Protein AF-0000000083795559 (afdb_homodimer)

pLDDT: mean 95.92, std 5.25, range [60.17, 98.86]

Radius of gyration: 18.08 Å; Cα contacts (8 Å, |Δi|>4): 555; chains: 2; bounding box: 53×46×39 Å

Nearest PDB structures (foldseek):
  5ump-assembly1_B  TM=8.726E-01  e=2.037E-11  Streptomyces sp. CB03234
  3itw-assembly1_A-2  TM=7.853E-01  e=3.581E-07  Micromonospora sp. ML1
  2rk0-assembly1_B  TM=7.133E-01  e=9.525E-08  Parafrankia sp. EAN1pec
  2rk0-assembly1_A  TM=7.286E-01  e=2.162E-07  Parafrankia sp. EAN1pec
  2qqz-assembly1_B  TM=7.138E-01  e=2.964E-07  Bacillus anthracis str. Ames

Structure (mmCIF, N/CA/C/O backbone):
data_AF-0000000083795559-model_v1
#
loop_
_entity.id
_entity.type
_entity.pdbx_description
1 polymer Glyoxalase
#
loop_
_atom_site.group_PDB
_atom_site.id
_atom_site.type_symbol
_atom_site.label_atom_id
_atom_site.label_alt_id
_atom_site.label_comp_id
_atom_site.label_asym_id
_atom_site.label_entity_id
_atom_site.label_seq_id
_atom_site.pdbx_PDB_ins_code
_atom_site.Cartn_x
_atom_site.Cartn_y
_atom_site.Cartn_z
_atom_site.occupancy
_atom_site.B_iso_or_equiv
_atom_site.auth_seq_id
_atom_site.auth_comp_id
_atom_site.auth_asym_id
_atom_site.auth_atom_id
_atom_site.pdbx_PDB_model_num
ATOM 1 N N . MET A 1 1 ? -3.849 -18.719 2.761 1 88.6 1 MET A N 1
ATOM 2 C CA . MET A 1 1 ? -3.23 -18.439 1.468 1 88.6 1 MET A CA 1
ATOM 3 C C . MET A 1 1 ? -2.398 -17.162 1.529 1 88.6 1 MET A C 1
ATOM 5 O O . MET A 1 1 ? -1.306 -17.155 2.1 1 88.6 1 MET A O 1
ATOM 9 N N . ILE A 1 2 ? -2.655 -16.043 1.074 1 95.47 2 ILE A N 1
ATOM 10 C CA . ILE A 1 2 ? -1.991 -14.754 1.233 1 95.47 2 ILE A CA 1
ATOM 11 C C . ILE A 1 2 ? -2.262 -14.202 2.631 1 95.47 2 ILE A C 1
ATOM 13 O O . ILE A 1 2 ? -3.413 -14.146 3.07 1 95.47 2 ILE A O 1
ATOM 17 N N . ASN A 1 3 ? -1.197 -13.857 3.351 1 95.17 3 ASN A N 1
ATOM 18 C CA . ASN A 1 3 ? -1.428 -13.576 4.764 1 95.17 3 ASN A CA 1
ATOM 19 C C . ASN A 1 3 ? -1.111 -12.123 5.105 1 95.17 3 ASN A C 1
ATOM 21 O O . ASN A 1 3 ? -1.491 -11.634 6.171 1 95.17 3 ASN A O 1
ATOM 25 N N . LYS A 1 4 ? -0.334 -11.413 4.206 1 97.03 4 LYS A N 1
ATOM 26 C CA . LYS A 1 4 ? -0.008 -10.018 4.486 1 97.03 4 LYS A CA 1
ATOM 27 C C . LYS A 1 4 ? 0.104 -9.209 3.197 1 97.03 4 LYS A C 1
ATOM 29 O O . LYS A 1 4 ? 0.475 -9.747 2.151 1 97.03 4 LYS A O 1
ATOM 34 N N . ILE A 1 5 ? -0.209 -7.97 3.279 1 98.24 5 ILE A N 1
ATOM 35 C CA . ILE A 1 5 ? 0.226 -6.989 2.292 1 98.24 5 ILE A CA 1
ATOM 36 C C . ILE A 1 5 ? 1.618 -6.476 2.653 1 98.24 5 ILE A C 1
ATOM 38 O O . ILE A 1 5 ? 1.79 -5.781 3.657 1 98.24 5 ILE A O 1
ATOM 42 N N . GLY A 1 6 ? 2.523 -6.792 1.877 1 97.78 6 GLY A N 1
ATOM 43 C CA . GLY A 1 6 ? 3.91 -6.662 2.296 1 97.78 6 GLY A CA 1
ATOM 44 C C . GLY A 1 6 ? 4.518 -5.319 1.939 1 97.78 6 GLY A C 1
ATOM 45 O O . GLY A 1 6 ? 4.979 -4.587 2.817 1 97.78 6 GLY A O 1
ATOM 46 N N . LYS A 1 7 ? 4.495 -5.05 0.664 1 98.44 7 LYS A N 1
ATOM 47 C CA . LYS A 1 7 ? 5.232 -3.872 0.216 1 98.44 7 LYS A CA 1
ATOM 48 C C . LYS A 1 7 ? 4.44 -3.093 -0.83 1 98.44 7 LYS A C 1
ATOM 50 O O . LYS A 1 7 ? 3.749 -3.686 -1.661 1 98.44 7 LYS A O 1
ATOM 55 N N . ILE A 1 8 ? 4.614 -1.819 -0.808 1 98.78 8 ILE A N 1
ATOM 56 C CA . ILE A 1 8 ? 4.147 -0.898 -1.838 1 98.78 8 ILE A CA 1
ATOM 57 C C . ILE A 1 8 ? 5.334 -0.141 -2.429 1 98.78 8 ILE A C 1
ATOM 59 O O . ILE A 1 8 ? 6.155 0.411 -1.693 1 98.78 8 ILE A O 1
ATOM 63 N N . THR A 1 9 ? 5.404 -0.125 -3.695 1 98.53 9 THR A N 1
ATOM 64 C CA . THR A 1 9 ? 6.493 0.629 -4.304 1 98.53 9 THR A CA 1
ATOM 65 C C . THR A 1 9 ? 6.1 2.092 -4.491 1 98.53 9 THR A C 1
ATOM 67 O O . THR A 1 9 ? 5.042 2.389 -5.05 1 98.53 9 THR A O 1
ATOM 70 N N . ILE A 1 10 ? 6.914 2.946 -4.016 1 98.76 10 ILE A N 1
ATOM 71 C CA . ILE A 1 10 ? 6.817 4.385 -4.236 1 98.76 10 ILE A CA 1
ATOM 72 C C . ILE A 1 10 ? 7.899 4.831 -5.216 1 98.76 10 ILE A C 1
ATOM 74 O O . ILE A 1 10 ? 9.093 4.724 -4.923 1 98.76 10 ILE A O 1
ATOM 78 N N . TYR A 1 11 ? 7.436 5.285 -6.332 1 98.27 11 TYR A N 1
ATOM 79 C CA . TYR A 1 11 ? 8.406 5.751 -7.317 1 98.27 11 TYR A CA 1
ATOM 80 C C . TYR A 1 11 ? 8.808 7.196 -7.045 1 98.27 11 TYR A C 1
ATOM 82 O O . TYR A 1 11 ? 7.949 8.072 -6.914 1 98.27 11 TYR A O 1
ATOM 90 N N . VAL A 1 12 ? 10.092 7.432 -7.008 1 98.54 12 VAL A N 1
ATOM 91 C CA . VAL A 1 12 ? 10.604 8.726 -6.57 1 98.54 12 VAL A CA 1
ATOM 92 C C . VAL A 1 12 ? 11.578 9.276 -7.61 1 98.54 12 VAL A C 1
ATOM 94 O O . VAL A 1 12 ? 12.081 8.53 -8.454 1 98.54 12 VAL A O 1
ATOM 97 N N . GLU A 1 13 ? 11.894 10.596 -7.546 1 98.26 13 GLU A N 1
ATOM 98 C CA . GLU A 1 13 ? 12.827 11.226 -8.476 1 98.26 13 GLU A CA 1
ATOM 99 C C . GLU A 1 13 ? 14.274 10.934 -8.088 1 98.26 13 GLU A C 1
ATOM 101 O O . GLU A 1 13 ? 15.136 10.783 -8.956 1 98.26 13 GLU A O 1
ATOM 106 N N . ASN A 1 14 ? 14.57 10.966 -6.826 1 97.99 14 ASN A N 1
ATOM 107 C CA . ASN A 1 14 ? 15.885 10.724 -6.242 1 97.99 14 ASN A CA 1
ATOM 108 C C . ASN A 1 14 ? 15.789 9.872 -4.979 1 97.99 14 ASN A C 1
ATOM 110 O O . ASN A 1 14 ? 15.169 10.28 -3.995 1 97.99 14 ASN A O 1
ATOM 114 N N . GLN A 1 15 ? 16.4 8.732 -5.012 1 97.71 15 GLN A N 1
ATOM 115 C CA . GLN A 1 15 ? 16.236 7.747 -3.949 1 97.71 15 GLN A CA 1
ATOM 116 C C . GLN A 1 15 ? 16.844 8.242 -2.641 1 97.71 15 GLN A C 1
ATOM 118 O O . GLN A 1 15 ? 16.26 8.061 -1.57 1 97.71 15 GLN A O 1
ATOM 123 N N . GLU A 1 16 ? 17.98 8.894 -2.703 1 97.22 16 GLU A N 1
ATOM 124 C CA . GLU A 1 16 ? 18.652 9.396 -1.508 1 97.22 16 GLU A CA 1
ATOM 125 C C . GLU A 1 16 ? 17.831 10.49 -0.832 1 97.22 16 GLU A C 1
ATOM 127 O O . GLU A 1 16 ? 17.698 10.505 0.394 1 97.22 16 GLU A O 1
ATOM 132 N N . LYS A 1 17 ? 17.354 11.396 -1.612 1 98.52 17 LYS A N 1
ATOM 133 C CA . LYS A 1 17 ? 16.494 12.444 -1.069 1 98.52 17 LYS A CA 1
ATOM 134 C C . LYS A 1 17 ? 15.247 11.851 -0.421 1 98.52 17 LYS A C 1
ATOM 136 O O . LYS A 1 17 ? 14.803 12.322 0.628 1 98.52 17 LYS A O 1
ATOM 141 N N . ALA A 1 18 ? 14.705 10.841 -1.068 1 98.76 18 ALA A N 1
ATOM 142 C CA . ALA A 1 18 ? 13.534 10.172 -0.508 1 98.76 18 ALA A CA 1
ATOM 143 C C . ALA A 1 18 ? 13.873 9.486 0.812 1 98.76 18 ALA A C 1
ATOM 145 O O . ALA A 1 18 ? 13.108 9.567 1.776 1 98.76 18 ALA A O 1
ATOM 146 N N . LYS A 1 19 ? 14.976 8.82 0.848 1 98.58 19 LYS A N 1
ATOM 147 C CA . LYS A 1 19 ? 15.43 8.186 2.082 1 98.58 19 LYS A CA 1
ATOM 148 C C . LYS A 1 19 ? 15.515 9.198 3.222 1 98.58 19 LYS A C 1
ATOM 150 O O . LYS A 1 19 ? 15.024 8.943 4.323 1 98.58 19 LYS A O 1
ATOM 155 N N . GLU A 1 20 ? 16.096 10.282 2.941 1 98.68 20 GLU A N 1
ATOM 156 C CA . GLU A 1 20 ? 16.236 11.336 3.941 1 98.68 20 GLU A CA 1
ATOM 157 C C . GLU A 1 20 ? 14.873 11.831 4.415 1 98.68 20 GLU A C 1
ATOM 159 O O . GLU A 1 20 ? 14.65 11.995 5.617 1 98.68 20 GLU A O 1
ATOM 164 N N . PHE A 1 21 ? 14.019 12.056 3.483 1 98.86 21 PHE A N 1
ATOM 165 C CA . PHE A 1 21 ? 12.685 12.534 3.827 1 98.86 21 PHE A CA 1
ATOM 166 C C . PHE A 1 21 ? 11.981 11.551 4.755 1 98.86 21 PHE A C 1
ATOM 168 O O . PHE A 1 21 ? 11.511 11.931 5.83 1 98.86 21 PHE A O 1
ATOM 175 N N . TRP A 1 22 ? 11.943 10.328 4.431 1 98.79 22 TRP A N 1
ATOM 176 C CA . TRP A 1 22 ? 11.14 9.337 5.14 1 98.79 22 TRP A CA 1
ATOM 177 C C . TRP A 1 22 ? 11.763 8.997 6.49 1 98.79 22 TRP A C 1
ATOM 179 O O . TRP A 1 22 ? 11.051 8.71 7.455 1 98.79 22 TRP A O 1
ATOM 189 N N . THR A 1 23 ? 13.057 9.036 6.579 1 98.5 23 THR A N 1
ATOM 190 C CA . THR A 1 23 ? 13.699 8.657 7.833 1 98.5 23 THR A CA 1
ATOM 191 C C . THR A 1 23 ? 13.806 9.856 8.771 1 98.5 23 THR A C 1
ATOM 193 O O . THR A 1 23 ? 13.46 9.761 9.95 1 98.5 23 THR A O 1
ATOM 196 N N . GLU A 1 24 ? 14.107 11.021 8.226 1 98.25 24 GLU A N 1
ATOM 197 C CA . GLU A 1 24 ? 14.407 12.166 9.081 1 98.25 24 GLU A CA 1
ATOM 198 C C . GLU A 1 24 ? 13.159 13.008 9.333 1 98.25 24 GLU A C 1
ATOM 200 O O . GLU A 1 24 ? 13.008 13.596 10.406 1 98.25 24 GLU A O 1
ATOM 205 N N . LYS A 1 25 ? 12.33 13.112 8.374 1 98.11 25 LYS A N 1
ATOM 206 C CA . LYS A 1 25 ? 11.154 13.961 8.536 1 98.11 25 LYS A CA 1
ATOM 207 C C . LYS A 1 25 ? 9.96 13.157 9.044 1 98.11 25 LYS A C 1
ATOM 209 O O . LYS A 1 25 ? 9.27 13.58 9.973 1 98.11 25 LYS A O 1
ATOM 214 N N . VAL A 1 26 ? 9.784 11.983 8.516 1 98.17 26 VAL A N 1
ATOM 215 C CA . VAL A 1 26 ? 8.584 11.212 8.821 1 98.17 26 VAL A CA 1
ATOM 216 C C . VAL A 1 26 ? 8.859 10.269 9.991 1 98.17 26 VAL A C 1
ATOM 218 O O . VAL A 1 26 ? 7.948 9.93 10.75 1 98.17 26 VAL A O 1
ATOM 221 N N . GLY A 1 27 ? 10.122 9.82 10.088 1 97.69 27 GLY A N 1
ATOM 222 C CA . GLY A 1 27 ? 10.491 8.993 11.226 1 97.69 27 GLY A CA 1
ATOM 223 C C . GLY A 1 27 ? 10.442 7.507 10.925 1 97.69 27 GLY A C 1
ATOM 224 O O . GLY A 1 27 ? 10.477 6.682 11.84 1 97.69 27 GLY A O 1
ATOM 225 N N . PHE A 1 28 ? 10.279 7.093 9.722 1 98.66 28 PHE A N 1
ATOM 226 C CA . PHE A 1 28 ? 10.389 5.687 9.353 1 98.66 28 PHE A CA 1
ATOM 227 C C . PHE A 1 28 ? 11.816 5.187 9.543 1 98.66 28 PHE A C 1
ATOM 229 O O . PHE A 1 28 ? 12.746 5.985 9.68 1 98.66 28 PHE A O 1
ATOM 236 N N . VAL A 1 29 ? 11.96 3.842 9.579 1 98.66 29 VAL A N 1
ATOM 237 C CA . VAL A 1 29 ? 13.284 3.236 9.681 1 98.66 29 VAL A CA 1
ATOM 238 C C . VAL A 1 29 ? 13.625 2.518 8.378 1 98.66 29 VAL A C 1
ATOM 240 O O . VAL A 1 29 ? 12.731 2.114 7.631 1 98.66 29 VAL A O 1
ATOM 243 N N . VAL A 1 30 ? 14.949 2.356 8.101 1 98.64 30 VAL A N 1
ATOM 244 C CA . VAL A 1 30 ? 15.4 1.544 6.976 1 98.64 30 VAL A CA 1
ATOM 245 C C . VAL A 1 30 ? 15.273 0.063 7.324 1 98.64 30 VAL A C 1
ATOM 247 O O . VAL A 1 30 ? 15.861 -0.404 8.302 1 98.64 30 VAL A O 1
ATOM 250 N N . LYS A 1 31 ? 14.5 -0.627 6.531 1 98 31 LYS A N 1
ATOM 251 C CA . LYS A 1 31 ? 14.272 -2.054 6.737 1 98 31 LYS A CA 1
ATOM 252 C C . LYS A 1 31 ? 15.238 -2.891 5.904 1 98 31 LYS A C 1
ATOM 254 O O . LYS A 1 31 ? 15.562 -4.023 6.271 1 98 31 LYS A O 1
ATOM 259 N N . ALA A 1 32 ? 15.655 -2.409 4.74 1 96.81 32 ALA A N 1
ATOM 260 C CA . ALA A 1 32 ? 16.589 -3.054 3.821 1 96.81 32 ALA A CA 1
ATOM 261 C C . ALA A 1 32 ? 17.206 -2.038 2.864 1 96.81 32 ALA A C 1
ATOM 263 O O . ALA A 1 32 ? 16.518 -1.139 2.375 1 96.81 32 ALA A O 1
ATOM 264 N N . GLU A 1 33 ? 18.49 -2.174 2.637 1 96.54 33 GLU A N 1
ATOM 265 C CA . GLU A 1 33 ? 19.243 -1.372 1.677 1 96.54 33 GLU A CA 1
ATOM 266 C C . GLU A 1 33 ? 20.381 -2.177 1.058 1 96.54 33 GLU A C 1
ATOM 268 O O . GLU A 1 33 ? 21.466 -2.274 1.635 1 96.54 33 GLU A O 1
ATOM 273 N N . ASN A 1 34 ? 20.026 -2.7 -0.137 1 94.72 34 ASN A N 1
ATOM 274 C CA . ASN A 1 34 ? 20.971 -3.608 -0.778 1 94.72 34 ASN A CA 1
ATOM 275 C C . ASN A 1 34 ? 21.221 -3.222 -2.233 1 94.72 34 ASN A C 1
ATOM 277 O O . ASN A 1 34 ? 20.28 -2.927 -2.972 1 94.72 34 ASN A O 1
ATOM 281 N N . PRO A 1 35 ? 22.452 -3.353 -2.594 1 91.86 35 PRO A N 1
ATOM 282 C CA . PRO A 1 35 ? 22.742 -3.106 -4.008 1 91.86 35 PRO A CA 1
ATOM 283 C C . PRO A 1 35 ? 22.197 -4.2 -4.923 1 91.86 35 PRO A C 1
ATOM 285 O O . PRO A 1 35 ? 22.247 -5.383 -4.575 1 91.86 35 PRO A O 1
ATOM 288 N N . MET A 1 36 ? 21.591 -3.82 -6.016 1 87.93 36 MET A N 1
ATOM 289 C CA . MET A 1 36 ? 21.062 -4.759 -7.001 1 87.93 36 MET A CA 1
ATOM 290 C C . MET A 1 36 ? 21.88 -4.716 -8.287 1 87.93 36 MET A C 1
ATOM 292 O O . MET A 1 36 ? 21.602 -5.461 -9.229 1 87.93 36 MET A O 1
ATOM 296 N N . GLY A 1 37 ? 22.982 -3.841 -8.299 1 82.83 37 GLY A N 1
ATOM 297 C CA . GLY A 1 37 ? 23.857 -3.557 -9.425 1 82.83 37 GLY A CA 1
ATOM 298 C C . GLY A 1 37 ? 24.516 -2.193 -9.34 1 82.83 37 GLY A C 1
ATOM 299 O O . GLY A 1 37 ? 24.372 -1.49 -8.338 1 82.83 37 GLY A O 1
ATOM 300 N N . PRO A 1 38 ? 25.307 -1.846 -10.342 1 80.26 38 PRO A N 1
ATOM 301 C CA . PRO A 1 38 ? 26.144 -0.646 -10.274 1 80.26 38 PRO A CA 1
ATOM 302 C C . PRO A 1 38 ? 25.335 0.626 -10.036 1 80.26 38 PRO A C 1
ATOM 304 O O . PRO A 1 38 ? 25.804 1.543 -9.356 1 80.26 38 PRO A O 1
ATOM 307 N N . ASN A 1 39 ? 24.053 0.614 -10.42 1 82.01 39 ASN A N 1
ATOM 308 C CA . ASN A 1 39 ? 23.322 1.87 -10.292 1 82.01 39 ASN A CA 1
ATOM 309 C C . ASN A 1 39 ? 21.918 1.648 -9.738 1 82.01 39 ASN A C 1
ATOM 311 O O . ASN A 1 39 ? 20.998 2.409 -10.042 1 82.01 39 ASN A O 1
ATOM 315 N N . MET A 1 40 ? 21.828 0.601 -9.021 1 87.93 40 MET A N 1
ATOM 316 C CA . MET A 1 40 ? 20.495 0.321 -8.495 1 87.93 40 MET A CA 1
ATOM 317 C C . MET A 1 40 ? 20.572 -0.203 -7.065 1 87.93 40 MET A C 1
ATOM 319 O O . MET A 1 40 ? 21.457 -0.996 -6.737 1 87.93 40 MET A O 1
ATOM 323 N N . THR A 1 41 ? 19.732 0.368 -6.215 1 94.07 41 THR A N 1
ATOM 324 C CA . THR A 1 41 ? 19.672 -0.062 -4.823 1 94.07 41 THR A CA 1
ATOM 325 C C . THR A 1 41 ? 18.243 -0.425 -4.43 1 94.07 41 THR A C 1
ATOM 327 O O . THR A 1 41 ? 17.301 0.303 -4.751 1 94.07 41 THR A O 1
ATOM 330 N N . TRP A 1 42 ? 18.098 -1.545 -3.848 1 95.67 42 TRP A N 1
ATOM 331 C CA . TRP A 1 42 ? 16.846 -1.868 -3.172 1 95.67 42 TRP A CA 1
ATOM 332 C C . TRP A 1 42 ? 16.745 -1.14 -1.836 1 95.67 42 TRP A C 1
ATOM 334 O O . TRP A 1 42 ? 17.529 -1.401 -0.919 1 95.67 42 TRP A O 1
ATOM 344 N N . LEU A 1 43 ? 15.858 -0.26 -1.734 1 98.06 43 LEU A N 1
ATOM 345 C CA . LEU A 1 43 ? 15.687 0.537 -0.524 1 98.06 43 LEU A CA 1
ATOM 346 C C . LEU A 1 43 ? 14.27 0.397 0.022 1 98.06 43 LEU A C 1
ATOM 348 O O . LEU A 1 43 ? 13.302 0.752 -0.654 1 98.06 43 LEU A O 1
ATOM 352 N N . GLU A 1 44 ? 14.173 -0.109 1.264 1 98.39 44 GLU A N 1
ATOM 353 C CA . GLU A 1 44 ? 12.901 -0.321 1.949 1 98.39 44 GLU A CA 1
ATOM 354 C C . GLU A 1 44 ? 12.842 0.461 3.258 1 98.39 44 GLU A C 1
ATOM 356 O O . GLU A 1 44 ? 13.783 0.42 4.054 1 98.39 44 GLU A O 1
ATOM 361 N N . VAL A 1 45 ? 11.71 1.172 3.433 1 98.78 45 VAL A N 1
ATOM 362 C CA . VAL A 1 45 ? 11.511 1.881 4.693 1 98.78 45 VAL A CA 1
ATOM 363 C C . VAL A 1 45 ? 10.164 1.492 5.298 1 98.78 45 VAL A C 1
ATOM 365 O O . VAL A 1 45 ? 9.244 1.097 4.578 1 98.78 45 VAL A O 1
ATOM 368 N N . GLY A 1 46 ? 10.036 1.531 6.577 1 98.62 46 GLY A N 1
ATOM 369 C CA . GLY A 1 46 ? 8.796 1.24 7.279 1 98.62 46 GLY A CA 1
ATOM 370 C C . GLY A 1 46 ? 8.639 2.03 8.565 1 98.62 46 GLY A C 1
ATOM 371 O O . GLY A 1 46 ? 9.58 2.689 9.014 1 98.62 46 GLY A O 1
ATOM 372 N N . PRO A 1 47 ? 7.441 1.965 9.089 1 98.26 47 PRO A N 1
ATOM 373 C CA . PRO A 1 47 ? 7.136 2.776 10.27 1 98.26 47 PRO A CA 1
ATOM 374 C C . PRO A 1 47 ? 7.996 2.408 11.477 1 98.26 47 PRO A C 1
ATOM 376 O O . PRO A 1 47 ? 8.234 3.247 12.349 1 98.26 47 PRO A O 1
ATOM 379 N N . SER A 1 48 ? 8.335 1.141 11.598 1 97.63 48 SER A N 1
ATOM 380 C CA . SER A 1 48 ? 9.188 0.628 12.666 1 97.63 48 SER A CA 1
ATOM 381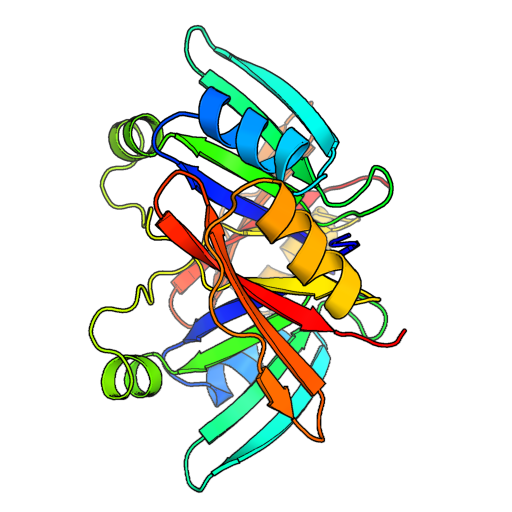 C C . SER A 1 48 ? 9.849 -0.685 12.263 1 97.63 48 SER A C 1
ATOM 383 O O . SER A 1 48 ? 9.53 -1.252 11.215 1 97.63 48 SER A O 1
ATOM 385 N N . GLU A 1 49 ? 10.74 -1.155 13.14 1 96.38 49 GLU A N 1
ATOM 386 C CA . GLU A 1 49 ? 11.422 -2.418 12.876 1 96.38 49 GLU A CA 1
ATOM 387 C C . GLU A 1 49 ? 10.442 -3.588 12.886 1 96.38 49 GLU A C 1
ATOM 389 O O . GLU A 1 49 ? 10.638 -4.575 12.173 1 96.38 49 GLU A O 1
ATOM 394 N N . ASP A 1 50 ? 9.337 -3.433 13.576 1 95.49 50 ASP A N 1
ATOM 395 C CA . ASP A 1 50 ? 8.447 -4.561 13.835 1 95.49 50 ASP A CA 1
ATOM 396 C C . ASP A 1 50 ? 7.299 -4.598 12.828 1 95.49 50 ASP A C 1
ATOM 398 O O . ASP A 1 50 ? 6.607 -5.61 12.705 1 95.49 50 ASP A O 1
ATOM 402 N N . GLU A 1 51 ? 7.117 -3.521 12.169 1 95.89 51 GLU A N 1
ATOM 403 C CA . GLU A 1 51 ? 6.006 -3.482 11.222 1 95.89 51 GLU A CA 1
ATOM 404 C C . GLU A 1 51 ? 6.337 -4.258 9.951 1 95.89 51 GLU A C 1
ATOM 406 O O . GLU A 1 51 ? 7.454 -4.17 9.436 1 95.89 51 GLU A O 1
ATOM 411 N N . PHE A 1 52 ? 5.401 -4.934 9.446 1 96.1 52 PHE A N 1
ATOM 412 C CA . PHE A 1 52 ? 5.641 -5.826 8.318 1 96.1 52 PHE A CA 1
ATOM 413 C C . PHE A 1 52 ? 5.523 -5.074 6.998 1 96.1 52 PHE A C 1
ATOM 415 O O . PHE A 1 52 ? 6.381 -5.207 6.123 1 96.1 52 PHE A O 1
ATOM 422 N N . THR A 1 53 ? 4.448 -4.303 6.79 1 97.97 53 THR A N 1
ATOM 423 C CA . THR A 1 53 ? 4.231 -3.584 5.539 1 97.97 53 THR A CA 1
ATOM 424 C C . THR A 1 53 ? 5.211 -2.422 5.406 1 97.97 53 THR A C 1
ATOM 426 O O . THR A 1 53 ? 5.388 -1.642 6.344 1 97.97 53 THR A O 1
ATOM 429 N N . THR A 1 54 ? 5.837 -2.325 4.201 1 98.46 54 THR A N 1
ATOM 430 C CA . THR A 1 54 ? 6.881 -1.329 3.99 1 98.46 54 THR A CA 1
ATOM 431 C C . THR A 1 54 ? 6.7 -0.632 2.645 1 98.46 54 THR A C 1
ATOM 433 O O . THR A 1 54 ? 5.883 -1.056 1.825 1 98.46 54 THR A O 1
ATOM 436 N N . PHE A 1 55 ? 7.386 0.445 2.487 1 98.82 55 PHE A N 1
ATOM 437 C CA . PHE A 1 55 ? 7.546 1.097 1.193 1 98.82 55 PHE A CA 1
ATOM 438 C C . PHE A 1 55 ? 8.869 0.701 0.548 1 98.82 55 PHE A C 1
ATOM 440 O O . PHE A 1 55 ? 9.915 0.726 1.199 1 98.82 55 PHE A O 1
ATOM 447 N N . VAL A 1 56 ? 8.819 0.313 -0.634 1 98.59 56 VAL A N 1
ATOM 448 C CA . VAL A 1 56 ? 10.017 0.251 -1.465 1 98.59 56 VAL A CA 1
ATOM 449 C C . VAL A 1 56 ? 10.184 1.564 -2.228 1 98.59 56 VAL A C 1
ATOM 451 O O . VAL A 1 56 ? 9.296 1.969 -2.982 1 98.59 56 VAL A O 1
ATOM 454 N N . LEU A 1 57 ? 11.27 2.245 -2.007 1 98.66 57 LEU A N 1
ATOM 455 C CA . LEU A 1 57 ? 11.569 3.486 -2.712 1 98.66 57 LEU A CA 1
ATOM 456 C C . LEU A 1 57 ? 12.394 3.214 -3.966 1 98.66 57 LEU A C 1
ATOM 458 O O . LEU A 1 57 ? 13.531 2.745 -3.876 1 98.66 57 LEU A O 1
ATOM 462 N N . TYR A 1 58 ? 11.777 3.54 -5.098 1 97.59 58 TYR A N 1
ATOM 463 C CA . TYR A 1 58 ? 12.399 3.198 -6.372 1 97.59 58 TYR A CA 1
ATOM 464 C C . TYR A 1 58 ? 12.394 4.393 -7.319 1 97.59 58 TYR A C 1
ATOM 466 O O . TYR A 1 58 ? 11.385 5.09 -7.444 1 97.59 58 TYR A O 1
ATOM 474 N N . GLU A 1 59 ? 13.473 4.582 -8.034 1 96.65 59 GLU A N 1
ATOM 475 C CA . GLU A 1 59 ? 13.571 5.753 -8.9 1 96.65 59 GLU A CA 1
ATOM 476 C C . GLU A 1 59 ? 12.722 5.583 -10.156 1 96.65 59 GLU A C 1
ATOM 478 O O . GLU A 1 59 ? 12.826 4.57 -10.851 1 96.65 59 GLU A O 1
ATOM 483 N N . LYS A 1 60 ? 12.04 6.649 -10.471 1 96.4 60 LYS A N 1
ATOM 484 C CA . LYS A 1 60 ? 11.114 6.643 -11.599 1 96.4 60 LYS A CA 1
ATOM 485 C C . LYS A 1 60 ? 11.854 6.426 -12.916 1 96.4 60 LYS A C 1
ATOM 487 O O . LYS A 1 60 ? 11.444 5.602 -13.736 1 96.4 60 LYS A O 1
ATOM 492 N N . LYS A 1 61 ? 12.89 7.16 -13.127 1 94.76 61 LYS A N 1
ATOM 493 C CA . LYS A 1 61 ? 13.64 7.113 -14.379 1 94.76 61 LYS A CA 1
ATOM 494 C C . LYS A 1 61 ? 14.184 5.712 -14.642 1 94.76 61 LYS A C 1
ATOM 496 O O . LYS A 1 61 ? 14.156 5.232 -15.777 1 94.76 61 LYS A O 1
ATOM 501 N N . LEU A 1 62 ? 14.671 5.095 -13.601 1 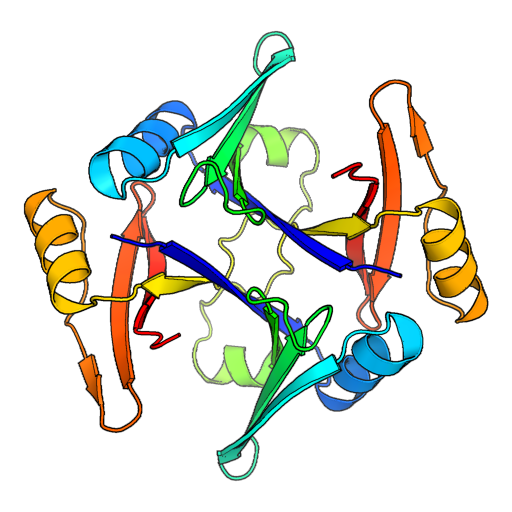93.72 62 LEU A N 1
ATOM 502 C CA . LEU A 1 62 ? 15.219 3.75 -13.734 1 93.72 62 LEU A CA 1
ATOM 503 C C . LEU A 1 62 ? 14.127 2.753 -14.108 1 93.72 62 LEU A C 1
ATOM 505 O O . LEU A 1 62 ? 14.331 1.897 -14.972 1 93.72 62 LEU A O 1
ATOM 509 N N . MET A 1 63 ? 12.979 2.848 -13.47 1 94.04 63 MET A N 1
ATOM 510 C CA . MET A 1 63 ? 11.871 1.943 -13.767 1 94.04 63 MET A CA 1
ATOM 511 C C . MET A 1 63 ? 11.388 2.127 -15.201 1 94.04 63 MET A C 1
ATOM 513 O O . MET A 1 63 ? 11.172 1.148 -15.918 1 94.04 63 MET A O 1
ATOM 517 N N . LYS A 1 64 ? 11.211 3.356 -15.623 1 94.74 64 LYS A N 1
ATOM 518 C CA . LYS A 1 64 ? 10.73 3.649 -16.969 1 94.74 64 LYS A CA 1
ATOM 519 C C . LYS A 1 64 ? 11.702 3.132 -18.026 1 94.74 64 LYS A C 1
ATOM 521 O O . LYS A 1 64 ? 11.288 2.743 -19.12 1 94.74 64 LYS A O 1
ATOM 526 N N . ALA A 1 65 ? 12.988 3.132 -17.73 1 93.08 65 ALA A N 1
ATOM 527 C CA . ALA A 1 65 ? 13.992 2.581 -18.637 1 93.08 65 ALA A CA 1
ATOM 528 C C . ALA A 1 65 ? 13.833 1.07 -18.779 1 93.08 65 ALA A C 1
ATOM 530 O O . ALA A 1 65 ? 14.075 0.513 -19.852 1 93.08 65 ALA A O 1
ATOM 531 N N . GLN A 1 66 ? 13.392 0.399 -17.714 1 91.48 66 GLN A N 1
ATOM 532 C CA . GLN A 1 66 ? 13.242 -1.052 -17.693 1 91.48 66 GLN A CA 1
ATOM 533 C C . GLN A 1 66 ? 11.9 -1.475 -18.282 1 91.48 66 GLN A C 1
ATOM 535 O O . GLN A 1 66 ? 11.816 -2.479 -18.993 1 91.48 66 GLN A O 1
ATOM 540 N N . ASN A 1 67 ? 10.873 -0.76 -17.95 1 93.59 67 ASN A N 1
ATOM 541 C CA . ASN A 1 67 ? 9.501 -1.021 -18.37 1 93.59 67 ASN A CA 1
ATOM 542 C C . ASN A 1 67 ? 8.751 0.274 -18.67 1 93.59 67 ASN A C 1
ATOM 544 O O . ASN A 1 67 ? 8.044 0.801 -17.809 1 93.59 67 ASN A O 1
ATOM 548 N N . PRO A 1 68 ? 8.738 0.693 -19.916 1 92.57 68 PRO A N 1
ATOM 549 C CA . PRO A 1 68 ? 8.189 2.001 -20.281 1 92.57 68 PRO A CA 1
ATOM 550 C C . PRO A 1 68 ? 6.678 2.083 -20.082 1 92.57 68 PRO A C 1
ATOM 552 O O . PRO A 1 68 ? 6.133 3.175 -19.902 1 92.57 68 PRO A O 1
ATOM 555 N N . ASP A 1 69 ? 5.999 1.019 -20.038 1 92.33 69 ASP A N 1
ATOM 556 C CA . ASP A 1 69 ? 4.54 1.013 -19.997 1 92.33 69 ASP A CA 1
ATOM 557 C C . ASP A 1 69 ? 4.031 0.9 -18.561 1 92.33 69 ASP A C 1
ATOM 559 O O . ASP A 1 69 ? 2.826 0.975 -18.317 1 92.33 69 ASP A O 1
ATOM 563 N N . ILE A 1 70 ? 4.898 0.836 -17.654 1 91.38 70 ILE A N 1
ATOM 564 C CA . ILE A 1 70 ? 4.517 0.615 -16.263 1 91.38 70 ILE A CA 1
ATOM 565 C C . ILE A 1 70 ? 3.932 1.899 -15.678 1 91.38 70 ILE A C 1
ATOM 567 O O . ILE A 1 70 ? 4.339 3.001 -16.053 1 91.38 70 ILE A O 1
ATOM 571 N N . ASN A 1 71 ? 2.963 1.729 -14.781 1 95.59 71 ASN A N 1
ATOM 572 C CA . ASN A 1 71 ? 2.435 2.865 -14.034 1 95.59 71 ASN A CA 1
ATOM 573 C C . ASN A 1 71 ? 3.397 3.31 -12.936 1 95.59 71 ASN A C 1
ATOM 575 O O . ASN A 1 71 ? 3.626 2.579 -11.971 1 95.59 71 ASN A O 1
ATOM 579 N N . THR A 1 72 ? 3.939 4.484 -13.039 1 96.54 72 THR A N 1
ATOM 580 C CA . THR A 1 72 ? 4.833 5.007 -12.012 1 96.54 72 THR A CA 1
ATOM 581 C C . THR A 1 72 ? 4.158 6.128 -11.227 1 96.54 72 THR A C 1
ATOM 583 O O . THR A 1 72 ? 4.821 6.87 -10.499 1 96.54 72 THR A O 1
ATOM 586 N N . GLY A 1 73 ? 2.823 6.282 -11.458 1 96.87 73 GLY A N 1
ATOM 587 C CA . GLY A 1 73 ? 2.079 7.262 -10.682 1 96.87 73 GLY A CA 1
ATOM 588 C C . GLY A 1 73 ? 2.007 6.924 -9.205 1 96.87 73 GLY A C 1
ATOM 589 O O . GLY A 1 73 ? 2.102 5.755 -8.826 1 96.87 73 GLY A O 1
ATOM 590 N N . HIS A 1 74 ? 1.841 7.964 -8.426 1 97.77 74 HIS A N 1
ATOM 591 C CA . HIS A 1 74 ? 1.791 7.795 -6.978 1 97.77 74 HIS A CA 1
ATOM 592 C C . HIS A 1 74 ? 0.496 7.114 -6.548 1 97.77 74 HIS A C 1
ATOM 594 O O . HIS A 1 74 ? -0.592 7.523 -6.96 1 97.77 74 HIS A O 1
ATOM 600 N N . PRO A 1 75 ? 0.628 6.087 -5.708 1 97.82 75 PRO A N 1
ATOM 601 C CA . PRO A 1 75 ? -0.578 5.407 -5.231 1 97.82 75 PRO A CA 1
ATOM 602 C C . PRO A 1 75 ? -1.302 6.188 -4.136 1 97.82 75 PRO A C 1
ATOM 604 O O . PRO A 1 75 ? -0.692 7.022 -3.462 1 97.82 75 PRO A O 1
ATOM 607 N N . SER A 1 76 ? -2.603 5.871 -4.001 1 97.85 76 SER A N 1
ATOM 608 C CA . SER A 1 76 ? -3.39 6.393 -2.889 1 97.85 76 SER A CA 1
ATOM 609 C C . SER A 1 76 ? -3.176 5.568 -1.624 1 97.85 76 SER A C 1
ATOM 611 O O . SER A 1 76 ? -3.622 4.422 -1.542 1 97.85 76 SER A O 1
ATOM 613 N N . VAL A 1 77 ? -2.498 6.189 -0.636 1 98.43 77 VAL A N 1
ATOM 614 C CA . VAL A 1 77 ? -2.131 5.482 0.586 1 98.43 77 VAL A CA 1
ATOM 615 C C . VAL A 1 77 ? -2.626 6.261 1.803 1 98.43 77 VAL A C 1
ATOM 617 O O . VAL A 1 77 ? -2.515 7.489 1.848 1 98.43 77 VAL A O 1
ATOM 620 N N . LEU A 1 78 ? -3.166 5.53 2.726 1 98.31 78 LEU A N 1
ATOM 621 C CA . LEU A 1 78 ? -3.561 6.077 4.019 1 98.31 78 LEU A CA 1
ATOM 622 C C . LEU A 1 78 ? -2.687 5.517 5.137 1 98.31 78 LEU A C 1
ATOM 624 O O . LEU A 1 78 ? -2.588 4.299 5.301 1 98.31 78 LEU A O 1
ATOM 628 N N . LEU A 1 79 ? -2.079 6.382 5.844 1 98.64 79 LEU A N 1
ATOM 629 C CA . LEU A 1 79 ? -1.216 6.035 6.967 1 98.64 79 LEU A CA 1
ATOM 630 C C . LEU A 1 79 ? -1.939 6.245 8.293 1 98.64 79 LEU A C 1
ATOM 632 O O . LEU A 1 79 ? -2.859 7.061 8.381 1 98.64 79 LEU A O 1
ATOM 636 N N . SER A 1 80 ? -1.43 5.522 9.267 1 98.1 80 SER A N 1
ATOM 637 C CA . SER A 1 80 ? -2.113 5.541 10.556 1 98.1 80 SER A CA 1
ATOM 638 C C . SER A 1 80 ? -1.197 6.06 11.66 1 98.1 80 SER A C 1
ATOM 640 O O . SER A 1 80 ? -0.013 5.721 11.701 1 98.1 80 SER A O 1
ATOM 642 N N . THR A 1 81 ? -1.786 6.806 12.527 1 97.87 81 THR A N 1
ATOM 643 C CA . THR A 1 81 ? -1.118 7.266 13.739 1 97.87 81 THR A CA 1
ATOM 644 C C . THR A 1 81 ? -2.031 7.113 14.952 1 97.87 81 THR A C 1
ATOM 646 O O . THR A 1 81 ? -3.255 7.071 14.813 1 97.87 81 THR A O 1
ATOM 649 N N . ASN A 1 82 ? -1.408 6.996 16.182 1 95.72 82 ASN A N 1
ATOM 650 C CA . ASN A 1 82 ? -2.192 6.925 17.411 1 95.72 82 ASN A CA 1
ATOM 651 C C . ASN A 1 82 ? -2.351 8.3 18.054 1 95.72 82 ASN A C 1
ATOM 653 O O . ASN A 1 82 ? -3.094 8.453 19.025 1 95.72 82 ASN A O 1
ATOM 657 N N . ASN A 1 83 ? -1.666 9.275 17.566 1 96.03 83 ASN A N 1
ATOM 658 C CA . ASN A 1 83 ? -1.731 10.648 18.056 1 96.03 83 ASN A CA 1
ATOM 659 C C . ASN A 1 83 ? -1.606 11.656 16.918 1 96.03 83 ASN A C 1
ATOM 661 O O . ASN A 1 83 ? -0.501 12.086 16.583 1 96.03 83 ASN A O 1
ATOM 665 N N . ILE A 1 84 ? -2.71 12.069 16.427 1 97.56 84 ILE A N 1
ATOM 666 C CA . ILE A 1 84 ? -2.752 12.841 15.19 1 97.56 84 ILE A CA 1
ATOM 667 C C . ILE A 1 84 ? -2.213 14.248 15.442 1 97.56 84 ILE A C 1
ATOM 669 O O . ILE A 1 84 ? -1.543 14.825 14.583 1 97.56 84 ILE A O 1
ATOM 673 N N . ASP A 1 85 ? -2.488 14.812 16.626 1 97.36 85 ASP A N 1
ATOM 674 C CA . ASP A 1 85 ? -1.993 16.148 16.942 1 97.36 85 ASP A CA 1
ATOM 675 C C . ASP A 1 85 ? -0.468 16.171 16.996 1 97.36 85 ASP A C 1
ATOM 677 O O . ASP A 1 85 ? 0.165 17.065 16.431 1 97.36 85 ASP A O 1
ATOM 681 N N . GLU A 1 86 ? 0.036 15.194 17.625 1 97.96 86 GLU A N 1
ATOM 682 C CA . GLU A 1 86 ? 1.49 15.103 17.721 1 97.96 86 GLU A CA 1
ATOM 683 C C . GLU A 1 86 ? 2.122 14.896 16.347 1 97.96 86 GLU A C 1
ATOM 685 O O . GLU A 1 86 ? 3.124 15.533 16.017 1 97.96 86 GLU A O 1
ATOM 690 N N . THR A 1 87 ? 1.584 13.968 15.597 1 98.21 87 THR A N 1
ATOM 691 C CA . THR A 1 87 ? 2.102 13.693 14.261 1 98.21 87 THR A CA 1
ATOM 692 C C . THR A 1 87 ? 2.064 14.95 13.397 1 98.21 87 THR A C 1
ATOM 694 O O . THR A 1 87 ? 3.048 15.282 12.732 1 98.21 87 THR A O 1
ATOM 697 N N . TYR A 1 88 ? 0.975 15.614 13.403 1 98.49 88 TYR A N 1
ATOM 698 C CA . TYR A 1 88 ? 0.767 16.844 12.648 1 98.49 88 TYR A CA 1
ATOM 699 C C . TYR A 1 88 ? 1.811 17.892 13.014 1 98.49 88 TYR A C 1
ATOM 701 O O . TYR A 1 88 ? 2.471 18.453 12.136 1 98.49 88 TYR A O 1
ATOM 709 N N . ASN A 1 89 ? 1.989 18.152 14.258 1 98.46 89 ASN A N 1
ATOM 710 C CA . ASN A 1 89 ? 2.913 19.171 14.745 1 98.46 89 ASN A CA 1
ATOM 711 C C . ASN A 1 89 ? 4.362 18.808 14.433 1 98.46 89 ASN A C 1
ATOM 713 O O . ASN A 1 89 ? 5.155 19.671 14.053 1 98.46 89 ASN A O 1
ATOM 717 N N . LYS A 1 90 ? 4.71 17.562 14.623 1 98.36 90 LYS A N 1
ATOM 718 C CA . LYS A 1 90 ? 6.074 17.115 14.355 1 98.36 90 LYS A CA 1
ATOM 719 C C . LYS A 1 90 ? 6.433 17.296 12.883 1 98.36 90 LYS A C 1
ATOM 721 O O . LYS A 1 90 ? 7.545 17.719 12.557 1 98.36 90 LYS A O 1
ATOM 726 N N . LEU A 1 91 ? 5.508 16.959 12.042 1 98.6 91 LEU A N 1
ATOM 727 C CA . LEU A 1 91 ? 5.772 17.134 10.617 1 98.6 91 LEU A CA 1
ATOM 728 C C . LEU A 1 91 ? 5.943 18.61 10.274 1 98.6 91 LEU A C 1
ATOM 730 O O . LEU A 1 91 ? 6.832 18.972 9.5 1 98.6 91 LEU A O 1
ATOM 734 N N . LYS A 1 92 ? 5.161 19.412 10.815 1 98.26 92 LYS A N 1
ATOM 735 C CA . LYS A 1 92 ? 5.277 20.85 10.592 1 98.26 92 LYS A CA 1
ATOM 736 C C . LYS A 1 92 ? 6.624 21.375 11.082 1 98.26 92 LYS A C 1
ATOM 738 O O . LYS A 1 92 ? 7.269 22.175 10.402 1 98.26 92 LYS A O 1
ATOM 743 N N . GLU A 1 93 ? 6.935 20.942 12.224 1 98.11 93 GLU A N 1
ATOM 744 C CA . GLU A 1 93 ? 8.201 21.365 12.814 1 98.11 93 GLU A CA 1
ATOM 745 C C . GLU A 1 93 ? 9.381 20.974 11.929 1 98.11 93 GLU A C 1
ATOM 747 O O . GLU A 1 93 ? 10.404 21.661 11.91 1 98.11 93 GLU A O 1
ATOM 752 N N . LYS A 1 94 ? 9.214 19.894 11.261 1 98.19 94 LYS A N 1
ATOM 753 C CA . LYS A 1 94 ? 10.26 19.401 10.37 1 98.19 94 LYS A CA 1
ATOM 754 C C . LYS A 1 94 ? 10.122 20.004 8.975 1 98.19 94 LYS A C 1
ATOM 756 O O . LYS A 1 94 ? 10.726 19.514 8.018 1 98.19 94 LYS A O 1
ATOM 761 N N . ASN A 1 95 ? 9.205 20.914 8.829 1 98.04 95 ASN A N 1
ATOM 762 C CA . ASN A 1 95 ? 8.997 21.679 7.604 1 98.04 95 ASN A CA 1
ATOM 763 C C . ASN A 1 95 ? 8.443 20.804 6.484 1 98.04 95 ASN A C 1
ATOM 765 O O . ASN A 1 95 ? 8.813 20.968 5.321 1 98.04 95 ASN A O 1
ATOM 769 N N . VAL A 1 96 ? 7.701 19.897 6.872 1 98.65 96 VAL A N 1
ATOM 770 C CA . VAL A 1 96 ? 6.937 19.132 5.892 1 98.65 96 VAL A CA 1
ATOM 771 C C . VAL A 1 96 ? 5.669 19.895 5.516 1 98.65 96 VAL A C 1
ATOM 773 O O . VAL A 1 96 ? 4.993 20.455 6.383 1 98.65 96 VAL A O 1
ATOM 776 N N . LYS A 1 97 ? 5.393 19.927 4.216 1 98.8 97 LYS A N 1
ATOM 777 C CA . LYS A 1 97 ? 4.142 20.541 3.781 1 98.8 97 LYS A CA 1
ATOM 778 C C . LYS A 1 97 ? 2.94 19.716 4.231 1 98.8 97 LYS A C 1
ATOM 780 O O . LYS A 1 97 ? 2.849 18.524 3.93 1 98.8 97 LYS A O 1
ATOM 785 N N . VAL A 1 98 ? 2.026 20.364 4.93 1 98.61 98 VAL A N 1
ATOM 786 C CA . VAL A 1 98 ? 0.816 19.7 5.402 1 98.61 98 VAL A CA 1
ATOM 787 C C . VAL A 1 98 ? -0.404 20.564 5.09 1 98.61 98 VAL A C 1
ATOM 789 O O . VAL A 1 98 ? -0.304 21.792 5.033 1 98.61 98 VAL A O 1
ATOM 792 N N . ASP A 1 99 ? -1.447 19.93 4.84 1 98.56 99 ASP A N 1
ATOM 793 C CA . ASP A 1 99 ? -2.732 20.621 4.779 1 98.56 99 ASP A CA 1
ATOM 794 C C . ASP A 1 99 ? -3.361 20.734 6.165 1 98.56 99 ASP A C 1
ATOM 796 O O . ASP A 1 99 ? -2.812 20.227 7.145 1 98.56 99 ASP A O 1
ATOM 800 N N . GLU A 1 100 ? -4.439 21.418 6.16 1 98.11 100 GLU A N 1
ATOM 801 C CA . GLU A 1 100 ? -5.14 21.632 7.422 1 98.11 100 GLU A CA 1
ATOM 802 C C . GLU A 1 100 ? -5.603 20.31 8.027 1 98.11 100 GLU A C 1
ATOM 804 O O . GLU A 1 100 ? -6.085 19.429 7.312 1 98.11 100 GLU A O 1
ATOM 809 N N . LEU A 1 101 ? -5.437 20.218 9.308 1 98.17 101 LEU A N 1
ATOM 810 C CA . LEU A 1 101 ? -5.952 19.079 10.061 1 98.17 101 LEU A CA 1
ATOM 811 C C . LEU A 1 101 ? -7.469 19.156 10.194 1 98.17 101 LEU A C 1
ATOM 813 O O . LEU A 1 101 ? -8 20.123 10.745 1 98.17 101 LEU A O 1
ATOM 817 N N . MET A 1 102 ? -8.098 18.159 9.631 1 97.5 102 MET A N 1
ATOM 818 C CA . MET A 1 102 ? -9.554 18.09 9.717 1 97.5 102 MET A CA 1
ATOM 819 C C . MET A 1 102 ? -9.989 17.182 10.862 1 97.5 102 MET A C 1
ATOM 821 O O . MET A 1 102 ? -9.671 15.991 10.871 1 97.5 102 MET A O 1
ATOM 825 N N . LYS A 1 103 ? -10.76 17.675 11.748 1 94.92 103 LYS A N 1
ATOM 826 C CA . LYS A 1 103 ? -11.316 16.909 12.86 1 94.92 103 LYS A CA 1
ATOM 827 C C . LYS A 1 103 ? -12.814 16.683 12.676 1 94.92 103 LYS A C 1
ATOM 829 O O . LYS A 1 103 ? -13.594 17.638 12.659 1 94.92 103 LYS A O 1
ATOM 834 N N . MET A 1 104 ? -13.154 15.432 12.484 1 91.22 104 MET A N 1
ATOM 835 C CA . MET A 1 104 ? -14.547 15.046 12.278 1 91.22 104 MET A CA 1
ATOM 836 C C . MET A 1 104 ? -15.019 14.101 13.379 1 91.22 104 MET A C 1
ATOM 838 O O . MET A 1 104 ? -14.202 13.506 14.084 1 91.22 104 MET A O 1
ATOM 842 N N . PRO A 1 105 ? -16.286 13.964 13.537 1 87.38 105 PRO A N 1
ATOM 843 C CA . PRO A 1 105 ? -16.824 13.064 14.56 1 87.38 105 PRO A CA 1
ATOM 844 C C . PRO A 1 105 ? -16.345 11.624 14.39 1 87.38 105 PRO A C 1
ATOM 846 O O . PRO A 1 105 ? -16.163 10.91 15.379 1 87.38 105 PRO A O 1
ATOM 849 N N . TYR A 1 106 ? -16.08 11.206 13.214 1 83.39 106 TYR A N 1
ATOM 850 C CA . TYR A 1 106 ? -15.734 9.81 12.968 1 83.39 106 TYR A CA 1
ATOM 851 C C . TYR A 1 106 ? -14.223 9.631 12.881 1 83.39 106 TYR A C 1
ATOM 853 O O . TYR A 1 106 ? -13.734 8.516 12.681 1 83.39 106 TYR A O 1
ATOM 861 N N . GLY A 1 107 ? -13.502 10.715 13.042 1 89.43 107 GLY A N 1
ATOM 862 C CA . GLY A 1 107 ? -12.052 10.605 13.051 1 89.43 107 GLY A CA 1
ATOM 863 C C . GLY A 1 107 ? -11.355 11.867 12.579 1 89.43 107 GLY A C 1
ATOM 864 O O . GLY A 1 107 ? -12.009 12.82 12.149 1 89.43 107 GLY A O 1
ATOM 865 N N . SER A 1 108 ? -10.099 11.936 12.729 1 96.62 108 SER A N 1
ATOM 866 C CA . SER A 1 108 ? -9.252 13.048 12.307 1 96.62 108 SER A CA 1
ATOM 867 C C . SER A 1 108 ? -8.304 12.626 11.19 1 96.62 108 SER A C 1
ATOM 869 O O . SER A 1 108 ? -7.782 11.51 11.2 1 96.62 108 SER A O 1
ATOM 871 N N . ILE A 1 109 ? -8.15 13.598 10.268 1 97.73 109 ILE A N 1
ATOM 872 C CA . ILE A 1 109 ? -7.323 13.279 9.109 1 97.73 109 ILE A CA 1
ATOM 873 C C . ILE A 1 109 ? -6.597 14.534 8.632 1 97.73 109 ILE A C 1
ATOM 875 O O . ILE A 1 109 ? -7.103 15.648 8.788 1 97.73 109 ILE A O 1
ATOM 879 N N . PHE A 1 110 ? -5.43 14.336 8.066 1 98.34 110 PHE A N 1
ATOM 880 C CA . PHE A 1 110 ? -4.769 15.4 7.319 1 98.34 110 PHE A CA 1
ATOM 881 C C . PHE A 1 110 ? -3.905 14.822 6.205 1 98.34 110 PHE A C 1
ATOM 883 O O . PHE A 1 110 ? -3.714 13.606 6.127 1 98.34 110 PHE A O 1
ATOM 890 N N . THR A 1 111 ? -3.465 15.735 5.373 1 98.57 111 THR A N 1
ATOM 891 C CA . THR A 1 111 ? -2.609 15.373 4.249 1 98.57 111 THR A CA 1
ATOM 892 C C . THR A 1 111 ? -1.216 15.975 4.414 1 98.57 111 THR A C 1
ATOM 894 O O . THR A 1 111 ? -1.075 17.112 4.867 1 98.57 111 THR A O 1
ATOM 897 N N . PHE A 1 112 ? -0.22 15.168 4.012 1 98.78 112 PHE A N 1
ATOM 898 C CA . PHE A 1 112 ? 1.11 15.747 3.859 1 98.78 112 PHE A CA 1
ATOM 899 C C . PHE A 1 112 ? 1.717 15.363 2.516 1 98.78 112 PHE A C 1
ATOM 901 O O . PHE A 1 112 ? 1.182 14.507 1.808 1 98.78 112 PHE A O 1
ATOM 908 N N . TYR A 1 113 ? 2.803 16.078 2.179 1 98.78 113 TYR A N 1
ATOM 909 C CA . TYR A 1 113 ? 3.446 15.896 0.883 1 98.78 113 TYR A CA 1
ATOM 910 C C . TYR A 1 113 ? 4.918 15.538 1.05 1 98.78 113 TYR A C 1
ATOM 912 O O . TYR A 1 113 ? 5.626 16.153 1.852 1 98.78 113 TYR A O 1
ATOM 920 N N . ASP A 1 114 ? 5.323 14.546 0.295 1 98.68 114 ASP A N 1
ATOM 921 C CA . ASP A 1 114 ? 6.733 14.18 0.389 1 98.68 114 ASP A CA 1
ATOM 922 C C . ASP A 1 114 ? 7.603 15.131 -0.43 1 98.68 114 ASP A C 1
ATOM 924 O O . ASP A 1 114 ? 7.122 16.152 -0.923 1 98.68 114 ASP A O 1
ATOM 928 N N . GLN A 1 115 ? 8.87 14.856 -0.615 1 98.46 115 GLN A N 1
ATOM 929 C CA . GLN A 1 115 ? 9.856 15.724 -1.249 1 98.46 115 GLN A CA 1
ATOM 930 C C . GLN A 1 115 ? 9.563 15.896 -2.737 1 98.46 115 GLN A C 1
ATOM 932 O O . GLN A 1 115 ? 10.051 16.838 -3.366 1 98.46 115 GLN A O 1
ATOM 937 N N . ASP A 1 116 ? 8.804 14.96 -3.308 1 98.43 116 ASP A N 1
ATOM 938 C CA . ASP A 1 116 ? 8.443 15.041 -4.72 1 98.43 116 ASP A CA 1
ATOM 939 C C . ASP A 1 116 ? 7.06 15.664 -4.898 1 98.43 116 ASP A C 1
ATOM 941 O O . ASP A 1 116 ? 6.546 15.739 -6.016 1 98.43 116 ASP A O 1
ATOM 945 N N . GLY A 1 117 ? 6.418 15.992 -3.742 1 98.17 117 GLY A N 1
ATOM 946 C CA . GLY A 1 117 ? 5.098 16.598 -3.806 1 98.17 117 GLY A CA 1
ATOM 947 C C . GLY A 1 117 ? 3.974 15.579 -3.826 1 98.17 117 GLY A C 1
ATOM 948 O O . GLY A 1 117 ? 2.825 15.918 -4.117 1 98.17 117 GLY A O 1
ATOM 949 N N . ASN A 1 118 ? 4.276 14.355 -3.601 1 97.94 118 ASN A N 1
ATOM 950 C CA . ASN A 1 118 ? 3.24 13.328 -3.553 1 97.94 118 ASN A CA 1
ATOM 951 C C . ASN A 1 118 ? 2.412 13.428 -2.275 1 97.94 118 ASN A C 1
ATOM 953 O O . ASN A 1 118 ? 2.955 13.669 -1.195 1 97.94 118 ASN A O 1
ATOM 957 N N . GLN A 1 119 ? 1.23 13.117 -2.408 1 97.93 119 GLN A N 1
ATOM 958 C CA . GLN A 1 119 ? 0.279 13.299 -1.317 1 97.93 119 GLN A CA 1
ATOM 959 C C . GLN A 1 119 ? 0.088 12.005 -0.531 1 97.93 119 GLN A C 1
ATOM 961 O O . GLN A 1 119 ? -0.048 10.93 -1.119 1 97.93 119 GLN A O 1
ATOM 966 N N . TYR A 1 120 ? 0.062 12.108 0.812 1 98.63 120 TYR A N 1
ATOM 967 C CA . TYR A 1 120 ? -0.254 11.013 1.723 1 98.63 120 TYR A CA 1
ATOM 968 C C . TYR A 1 120 ? -1.32 11.43 2.728 1 98.63 120 TYR A C 1
ATOM 970 O O . TYR A 1 120 ? -1.265 12.533 3.279 1 98.63 120 TYR A O 1
ATOM 978 N N . LEU A 1 121 ? -2.232 10.542 2.954 1 98.45 121 LEU A N 1
ATOM 979 C CA . LEU A 1 121 ? -3.221 10.784 3.999 1 98.45 121 LEU A CA 1
ATOM 980 C C . LEU A 1 121 ? -2.782 10.158 5.318 1 98.45 121 LEU A C 1
ATOM 982 O O . LEU A 1 121 ? -2.204 9.069 5.332 1 98.45 121 LEU A O 1
ATOM 986 N N . VAL A 1 122 ? -3.082 10.85 6.39 1 98.49 122 VAL A N 1
ATOM 987 C CA . VAL A 1 122 ? -2.831 10.336 7.732 1 98.49 122 VAL A CA 1
ATOM 988 C C . VAL A 1 122 ? -4.119 10.38 8.551 1 98.49 122 VAL A C 1
ATOM 990 O O . VAL A 1 122 ? -4.8 11.407 8.593 1 98.49 122 VAL A O 1
ATOM 993 N N . ARG A 1 123 ? -4.378 9.325 9.123 1 97.86 123 ARG A N 1
ATOM 994 C CA . ARG A 1 123 ? -5.573 9.234 9.955 1 97.86 123 ARG A CA 1
ATOM 995 C C . ARG A 1 123 ? -5.236 8.693 11.34 1 97.86 123 ARG A C 1
ATOM 997 O O . ARG A 1 123 ? -4.314 7.888 11.491 1 97.86 123 ARG A O 1
ATOM 1004 N N . GLU A 1 124 ? -6.087 9.106 12.288 1 96.98 124 GLU A N 1
ATOM 1005 C CA . GLU A 1 124 ? -5.933 8.58 13.641 1 96.98 124 GLU A CA 1
ATOM 1006 C C . GLU A 1 124 ? -6.72 7.285 13.823 1 96.98 124 GLU A C 1
ATOM 1008 O O . GLU A 1 124 ? -7.927 7.247 13.578 1 96.98 124 GLU A O 1
ATOM 1013 N N . ASP A 1 125 ? -5.977 6.297 14.078 1 89.88 125 ASP A N 1
ATOM 1014 C CA . ASP A 1 125 ? -6.62 5.028 14.403 1 89.88 125 ASP A CA 1
ATOM 1015 C C . ASP A 1 125 ? -6.399 4.659 15.868 1 89.88 125 ASP A C 1
ATOM 1017 O O . ASP A 1 125 ? -5.333 4.926 16.427 1 89.88 125 ASP A O 1
ATOM 1021 N N . ARG A 1 126 ? -7.558 4.419 16.603 1 72.14 126 ARG A N 1
ATOM 1022 C CA . ARG A 1 126 ? -7.48 4.039 18.01 1 72.14 126 ARG A CA 1
ATOM 1023 C C . ARG A 1 126 ? -7.551 2.524 18.174 1 72.14 126 ARG A C 1
ATOM 1025 O O . ARG A 1 126 ? -8.383 1.866 17.547 1 72.14 126 ARG A O 1
ATOM 1032 N N . TYR A 1 127 ? -6.334 1.783 18.3 1 60.17 127 TYR A N 1
ATOM 1033 C CA . TYR A 1 127 ? -6.263 0.338 18.488 1 60.17 127 TYR A CA 1
ATOM 1034 C C . TYR A 1 127 ? -6.572 -0.039 19.932 1 60.17 127 TYR A C 1
ATOM 1036 O O . TYR A 1 127 ? -6.363 0.76 20.848 1 60.17 127 TYR A O 1
ATOM 1044 N N . MET B 1 1 ? 5.323 8.682 15.942 1 88.45 1 MET B N 1
ATOM 1045 C CA . MET B 1 1 ? 4.642 9.497 14.941 1 88.45 1 MET B CA 1
ATOM 1046 C C . MET B 1 1 ? 3.765 8.633 14.041 1 88.45 1 MET B C 1
ATOM 1048 O O . MET B 1 1 ? 2.732 8.123 14.479 1 88.45 1 MET B O 1
ATOM 1052 N N . ILE B 1 2 ? 3.873 8.352 12.805 1 95.41 2 ILE B N 1
ATOM 1053 C CA . ILE B 1 2 ? 3.174 7.406 11.941 1 95.41 2 ILE B CA 1
ATOM 1054 C C . ILE B 1 2 ? 3.577 5.979 12.307 1 95.41 2 ILE B C 1
ATOM 1056 O O . ILE B 1 2 ? 4.766 5.67 12.41 1 95.41 2 ILE B O 1
ATOM 1060 N N . ASN B 1 3 ? 2.601 5.119 12.565 1 95.11 3 ASN B N 1
ATOM 1061 C CA . ASN B 1 3 ? 2.983 3.841 13.157 1 95.11 3 ASN B CA 1
ATOM 1062 C C . ASN B 1 3 ? 2.621 2.671 12.246 1 95.11 3 ASN B C 1
ATOM 1064 O O . ASN B 1 3 ? 3.089 1.55 12.453 1 95.11 3 ASN B O 1
ATOM 1068 N N . LYS B 1 4 ? 1.706 2.915 11.228 1 97.04 4 LYS B N 1
ATOM 1069 C CA . LYS B 1 4 ? 1.339 1.829 10.323 1 97.04 4 LYS B CA 1
ATOM 1070 C C . LYS B 1 4 ? 1.04 2.358 8.923 1 97.04 4 LYS B C 1
ATOM 1072 O O . LYS B 1 4 ? 0.578 3.49 8.767 1 97.04 4 LYS B O 1
ATOM 1077 N N . ILE B 1 5 ? 1.289 1.566 7.946 1 98.24 5 ILE B N 1
ATOM 1078 C CA . ILE B 1 5 ? 0.696 1.733 6.624 1 98.24 5 ILE B CA 1
ATOM 1079 C C . ILE B 1 5 ? -0.674 1.06 6.583 1 98.24 5 ILE B C 1
ATOM 1081 O O . ILE B 1 5 ? -0.771 -0.168 6.645 1 98.24 5 ILE B O 1
ATOM 1085 N N . GLY B 1 6 ? -1.641 1.819 6.475 1 97.8 6 GLY B N 1
ATOM 1086 C CA . GLY B 1 6 ? -2.979 1.331 6.768 1 97.8 6 GLY B CA 1
ATOM 1087 C C . GLY B 1 6 ? -3.69 0.772 5.55 1 97.8 6 GLY B C 1
ATOM 1088 O O . GLY B 1 6 ? -4.083 -0.396 5.535 1 97.8 6 GLY B O 1
ATOM 1089 N N . LYS B 1 7 ? -3.829 1.638 4.578 1 98.42 7 LYS B N 1
ATOM 1090 C CA . LYS B 1 7 ? -4.668 1.242 3.45 1 98.42 7 LYS B CA 1
ATOM 1091 C C . LYS B 1 7 ? -4.036 1.652 2.123 1 98.42 7 LYS B C 1
ATOM 1093 O O . LYS B 1 7 ? -3.41 2.709 2.029 1 98.42 7 LYS B O 1
ATOM 1098 N N . ILE B 1 8 ? -4.276 0.85 1.142 1 98.77 8 ILE B N 1
ATOM 1099 C CA . ILE B 1 8 ? -3.98 1.149 -0.255 1 98.77 8 ILE B CA 1
ATOM 1100 C C . ILE B 1 8 ? -5.266 1.099 -1.076 1 98.77 8 ILE B C 1
ATOM 1102 O O . ILE B 1 8 ? -6.035 0.139 -0.981 1 98.77 8 ILE B O 1
ATOM 1106 N N . THR B 1 9 ? -5.474 2.101 -1.838 1 98.54 9 THR B N 1
ATOM 1107 C CA . THR B 1 9 ? -6.664 2.072 -2.682 1 98.54 9 THR B CA 1
ATOM 1108 C C . THR B 1 9 ? -6.372 1.368 -4.004 1 98.54 9 THR B C 1
ATOM 1110 O O . THR B 1 9 ? -5.406 1.704 -4.692 1 98.54 9 THR B O 1
ATOM 1113 N N . ILE B 1 10 ? -7.167 0.431 -4.316 1 98.76 10 ILE B N 1
ATOM 1114 C CA . ILE B 1 10 ? -7.173 -0.249 -5.607 1 98.76 10 ILE B CA 1
ATOM 1115 C C . ILE B 1 10 ? -8.38 0.205 -6.424 1 98.76 10 ILE B C 1
ATOM 1117 O O . ILE B 1 10 ? -9.526 -0.024 -6.031 1 98.76 10 ILE B O 1
ATOM 1121 N N . TYR B 1 11 ? -8.061 0.848 -7.504 1 98.3 11 TYR B N 1
ATOM 1122 C CA . TYR B 1 11 ? -9.158 1.301 -8.352 1 98.3 11 TYR B CA 1
ATOM 1123 C C . TYR B 1 11 ? -9.606 0.195 -9.3 1 98.3 11 TYR B C 1
ATOM 1125 O O . TYR B 1 11 ? -8.787 -0.385 -10.018 1 98.3 11 TYR B O 1
ATOM 1133 N N . VAL B 1 12 ? -10.889 -0.053 -9.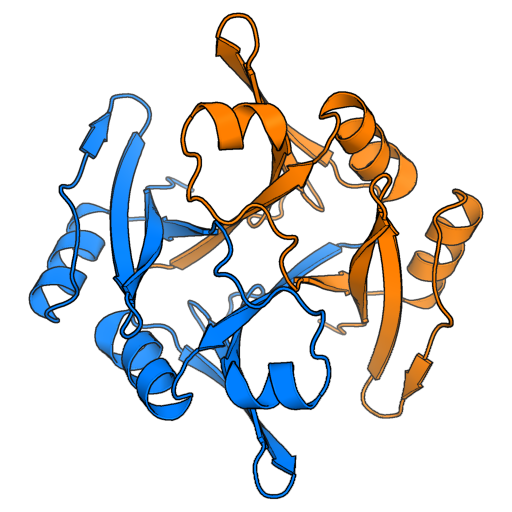335 1 98.55 12 VAL B N 1
ATOM 1134 C CA . VAL B 1 12 ? -11.42 -1.209 -10.049 1 98.55 12 VAL B CA 1
ATOM 1135 C C . VAL B 1 12 ? -12.531 -0.765 -10.998 1 98.55 12 VAL B C 1
ATOM 1137 O O . VAL B 1 12 ? -13.085 0.326 -10.847 1 98.55 12 VAL B O 1
ATOM 1140 N N . GLU B 1 13 ? -12.907 -1.625 -11.98 1 98.26 13 GLU B N 1
ATOM 1141 C CA . GLU B 1 13 ? -13.969 -1.314 -12.932 1 98.26 13 GLU B CA 1
ATOM 1142 C C . GLU B 1 13 ? -15.347 -1.533 -12.313 1 98.26 13 GLU B C 1
ATOM 1144 O O . GLU B 1 13 ? -16.291 -0.8 -12.612 1 98.26 13 GLU B O 1
ATOM 1149 N N . ASN B 1 14 ? -15.51 -2.573 -11.562 1 98.01 14 ASN B N 1
ATOM 1150 C CA . ASN B 1 14 ? -16.738 -2.969 -10.882 1 98.01 14 ASN B CA 1
ATOM 1151 C C . ASN B 1 14 ? -16.46 -3.455 -9.462 1 98.01 14 ASN B C 1
ATOM 1153 O O . ASN B 1 14 ? -15.758 -4.449 -9.268 1 98.01 14 ASN B O 1
ATOM 1157 N N . GLN B 1 15 ? -17.01 -2.775 -8.516 1 97.74 15 GLN B N 1
ATOM 1158 C CA . GLN B 1 15 ? -16.68 -3.016 -7.115 1 97.74 15 GLN B CA 1
ATOM 1159 C C . GLN B 1 15 ? -17.168 -4.389 -6.663 1 97.74 15 GLN B C 1
ATOM 1161 O O . GLN B 1 15 ? -16.462 -5.099 -5.944 1 97.74 15 GLN B O 1
ATOM 1166 N N . GLU B 1 16 ? -18.329 -4.792 -7.082 1 97.28 16 GLU B N 1
ATOM 1167 C CA . GLU B 1 16 ? -18.893 -6.082 -6.695 1 97.28 16 GLU B CA 1
ATOM 1168 C C . GLU B 1 16 ? -18.065 -7.236 -7.252 1 97.28 16 GLU B C 1
ATOM 1170 O O . GLU B 1 16 ? -17.803 -8.215 -6.549 1 97.28 16 GLU B O 1
ATOM 1175 N N . LYS B 1 17 ? -17.729 -7.14 -8.491 1 98.52 17 LYS B N 1
ATOM 1176 C CA . LYS B 1 17 ? -16.875 -8.158 -9.095 1 98.52 17 LYS B CA 1
ATOM 1177 C C . LYS B 1 17 ? -15.534 -8.25 -8.371 1 98.52 17 LYS B C 1
ATOM 1179 O O . LYS B 1 17 ? -15.005 -9.345 -8.169 1 98.52 17 LYS B O 1
ATOM 1184 N N . ALA B 1 18 ? -15.013 -7.094 -8.015 1 98.76 18 ALA B N 1
ATOM 1185 C CA . ALA B 1 18 ? -13.754 -7.073 -7.275 1 98.76 18 ALA B CA 1
ATOM 1186 C C . ALA B 1 18 ? -13.911 -7.7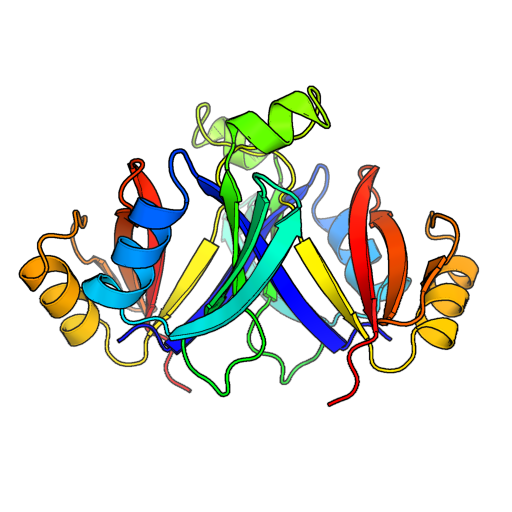28 -5.906 1 98.76 18 ALA B C 1
ATOM 1188 O O . ALA B 1 18 ? -13.052 -8.502 -5.478 1 98.76 18 ALA B O 1
ATOM 1189 N N . LYS B 1 19 ? -14.956 -7.415 -5.238 1 98.6 19 LYS B N 1
ATOM 1190 C CA . LYS B 1 19 ? -15.238 -8.038 -3.948 1 98.6 19 LYS B CA 1
ATOM 1191 C C . LYS B 1 19 ? -15.256 -9.559 -4.065 1 98.6 19 LYS B C 1
ATOM 1193 O O . LYS B 1 19 ? -14.637 -10.257 -3.259 1 98.6 19 LYS B O 1
ATOM 1198 N N . GLU B 1 20 ? -15.923 -10.018 -5.032 1 98.68 20 GLU B N 1
ATOM 1199 C CA . GLU B 1 20 ? -16.014 -11.457 -5.26 1 98.68 20 GLU B CA 1
ATOM 1200 C C . GLU B 1 20 ? -14.637 -12.063 -5.52 1 98.68 20 GLU B C 1
ATOM 1202 O O . GLU B 1 20 ? -14.295 -13.105 -4.957 1 98.68 20 GLU B O 1
ATOM 1207 N N . PHE B 1 21 ? -13.909 -11.406 -6.34 1 98.86 21 PHE B N 1
ATOM 1208 C CA . PHE B 1 21 ? -12.574 -11.898 -6.661 1 98.86 21 PHE B CA 1
ATOM 1209 C C . PHE B 1 21 ? -11.722 -12.01 -5.402 1 98.86 21 PHE B C 1
ATOM 1211 O O . PHE B 1 21 ? -11.162 -13.071 -5.119 1 98.86 21 PHE B O 1
ATOM 1218 N N . TRP B 1 22 ? -11.651 -11.013 -4.628 1 98.79 22 TRP B N 1
ATOM 1219 C CA . TRP B 1 22 ? -10.725 -10.941 -3.502 1 98.79 22 TRP B CA 1
ATOM 1220 C C . TRP B 1 22 ? -11.18 -11.849 -2.364 1 98.79 22 TRP B C 1
ATOM 1222 O O . TRP B 1 22 ? -10.354 -12.416 -1.645 1 98.79 22 TRP B O 1
ATOM 1232 N N . THR B 1 23 ? -12.465 -12.003 -2.21 1 98.5 23 THR B N 1
ATOM 1233 C CA . THR B 1 23 ? -12.946 -12.808 -1.092 1 98.5 23 THR B CA 1
ATOM 1234 C C . THR B 1 23 ? -13.015 -14.283 -1.478 1 98.5 23 THR B C 1
ATOM 1236 O O . THR B 1 23 ? -12.545 -15.147 -0.735 1 98.5 23 THR B O 1
ATOM 1239 N N . GLU B 1 24 ? -13.424 -14.568 -2.693 1 98.23 24 GLU B N 1
ATOM 1240 C CA . GLU B 1 24 ? -13.694 -15.955 -3.063 1 98.23 24 GLU B CA 1
ATOM 1241 C C . GLU B 1 24 ? -12.476 -16.598 -3.719 1 98.23 24 GLU B C 1
ATOM 1243 O O . GLU B 1 24 ? -12.238 -17.797 -3.558 1 98.23 24 GLU B O 1
ATOM 1248 N N . LYS B 1 25 ? -11.766 -15.851 -4.468 1 98.09 25 LYS B N 1
ATOM 1249 C CA . LYS B 1 25 ? -10.628 -16.43 -5.176 1 98.09 25 LYS B CA 1
ATOM 1250 C C . LYS B 1 25 ? -9.345 -16.292 -4.361 1 98.09 25 LYS B C 1
ATOM 1252 O O . LYS B 1 25 ? -8.582 -17.251 -4.227 1 98.09 25 LYS B O 1
ATOM 1257 N N . VAL B 1 26 ? -9.165 -15.158 -3.757 1 98.16 26 VAL B N 1
ATOM 1258 C CA . VAL B 1 26 ? -7.897 -14.874 -3.092 1 98.16 26 VAL B CA 1
ATOM 1259 C C . VAL B 1 26 ? -7.993 -15.249 -1.615 1 98.16 26 VAL B C 1
ATOM 1261 O O . VAL B 1 26 ? -6.989 -15.595 -0.989 1 98.16 26 VAL B O 1
ATOM 1264 N N . GLY B 1 27 ? -9.211 -15.122 -1.064 1 97.68 27 GLY B N 1
ATOM 1265 C CA . GLY B 1 27 ? -9.412 -15.55 0.311 1 97.68 27 GLY B CA 1
ATOM 1266 C C . GLY B 1 27 ? -9.315 -14.412 1.31 1 97.68 27 GLY B C 1
ATOM 1267 O O . GLY B 1 27 ? -9.204 -14.645 2.515 1 97.68 27 GLY B O 1
ATOM 1268 N N . PHE B 1 28 ? -9.266 -13.199 0.909 1 98.66 28 PHE B N 1
ATOM 1269 C CA . PHE B 1 28 ? -9.336 -12.064 1.822 1 98.66 28 PHE B CA 1
ATOM 1270 C C . PHE B 1 28 ? -10.705 -11.99 2.489 1 98.66 28 PHE B C 1
ATOM 1272 O O . PHE B 1 28 ? -11.658 -12.627 2.035 1 98.66 28 PHE B O 1
ATOM 1279 N N . VAL B 1 29 ? -10.762 -11.213 3.598 1 98.67 29 VAL B N 1
ATOM 1280 C CA . VAL B 1 29 ? -12.032 -11 4.286 1 98.67 29 VAL B CA 1
ATOM 1281 C C . VAL B 1 29 ? -12.473 -9.548 4.118 1 98.67 29 VAL B C 1
ATOM 1283 O O . VAL B 1 29 ? -11.644 -8.662 3.897 1 98.67 29 VAL B O 1
ATOM 1286 N N . VAL B 1 30 ? -13.81 -9.302 4.227 1 98.64 30 VAL B N 1
ATOM 1287 C CA . VAL B 1 30 ? -14.334 -7.94 4.254 1 98.64 30 VAL B CA 1
ATOM 1288 C C . VAL B 1 30 ? -14.091 -7.32 5.628 1 98.64 30 VAL B C 1
ATOM 1290 O O . VAL B 1 30 ? -14.544 -7.852 6.645 1 98.64 30 VAL B O 1
ATOM 1293 N N . LYS B 1 31 ? -13.373 -6.227 5.626 1 98.03 31 LYS B N 1
ATOM 1294 C CA . LYS B 1 31 ? -13.05 -5.518 6.862 1 98.03 31 LYS B CA 1
ATOM 1295 C C . LYS B 1 31 ? -14.056 -4.404 7.135 1 98.03 31 LYS B C 1
ATOM 1297 O O . LYS B 1 31 ? -14.283 -4.034 8.289 1 98.03 31 LYS B O 1
ATOM 1302 N N . ALA B 1 32 ? -14.621 -3.792 6.1 1 96.85 32 ALA B N 1
ATOM 1303 C CA . ALA B 1 32 ? -15.613 -2.722 6.167 1 96.85 32 ALA B CA 1
ATOM 1304 C C . ALA B 1 32 ? -16.382 -2.604 4.854 1 96.85 32 ALA B C 1
ATOM 1306 O O . ALA B 1 32 ? -15.798 -2.717 3.773 1 96.85 32 ALA B O 1
ATOM 1307 N N . GLU B 1 33 ? -17.67 -2.408 4.967 1 96.53 33 GLU B N 1
ATOM 1308 C CA . GLU B 1 33 ? -18.565 -2.165 3.839 1 96.53 33 GLU B CA 1
ATOM 1309 C C . GLU B 1 33 ? -19.713 -1.241 4.234 1 96.53 33 GLU B C 1
ATOM 1311 O O . GLU B 1 33 ? -20.731 -1.696 4.76 1 96.53 33 GLU B O 1
ATOM 1316 N N . ASN B 1 34 ? -19.458 0.035 3.915 1 94.65 34 ASN B N 1
ATOM 1317 C CA . ASN B 1 34 ? -20.409 1.048 4.362 1 94.65 34 ASN B CA 1
ATOM 1318 C C . ASN B 1 34 ? -20.839 1.958 3.215 1 94.65 34 ASN B C 1
ATOM 1320 O O . ASN B 1 34 ? -20.004 2.413 2.432 1 94.65 34 ASN B O 1
ATOM 1324 N N . PRO B 1 35 ? -22.086 2.265 3.245 1 91.86 35 PRO B N 1
ATOM 1325 C CA . PRO B 1 35 ? -22.543 3.224 2.237 1 91.86 35 PRO B CA 1
ATOM 1326 C C . PRO B 1 35 ? -22.032 4.64 2.495 1 91.86 35 PRO B C 1
ATOM 1328 O O . PRO B 1 35 ? -21.966 5.075 3.647 1 91.86 35 PRO B O 1
ATOM 1331 N N . MET B 1 36 ? -21.578 5.313 1.469 1 87.94 36 MET B N 1
ATOM 1332 C CA . MET B 1 36 ? -21.103 6.69 1.564 1 87.94 36 MET B CA 1
ATOM 1333 C C . MET B 1 36 ? -22.064 7.646 0.865 1 87.94 36 MET B C 1
ATOM 1335 O O . MET B 1 36 ? -21.859 8.861 0.881 1 87.94 36 MET B O 1
ATOM 1339 N N . GLY B 1 37 ? -23.218 7.074 0.276 1 82.69 37 GLY B N 1
ATOM 1340 C CA . GLY B 1 37 ? -24.229 7.755 -0.516 1 82.69 37 GLY B CA 1
ATOM 1341 C C . GLY B 1 37 ? -24.947 6.835 -1.486 1 82.69 37 GLY B C 1
ATOM 1342 O O . GLY B 1 37 ? -24.738 5.62 -1.467 1 82.69 37 GLY B O 1
ATOM 1343 N N . PRO B 1 38 ? -25.866 7.388 -2.253 1 79.46 38 PRO B N 1
ATOM 1344 C CA . PRO B 1 38 ? -26.764 6.573 -3.073 1 79.46 38 PRO B CA 1
ATOM 1345 C C . PRO B 1 38 ? -26.014 5.657 -4.037 1 79.46 38 PRO B C 1
ATOM 1347 O O . PRO B 1 38 ? -26.463 4.541 -4.31 1 79.46 38 PRO B O 1
ATOM 1350 N N . ASN B 1 39 ? -24.754 5.975 -4.381 1 82.05 39 ASN B N 1
ATOM 1351 C CA . ASN B 1 39 ? -24.081 5.159 -5.386 1 82.05 39 ASN B CA 1
ATOM 1352 C C . ASN B 1 39 ? -22.613 4.935 -5.035 1 82.05 39 ASN B C 1
ATOM 1354 O O . ASN B 1 39 ? -21.778 4.758 -5.923 1 82.05 39 ASN B O 1
ATOM 1358 N N . MET B 1 40 ? -22.392 5.004 -3.815 1 88.18 40 MET B N 1
ATOM 1359 C CA . MET B 1 40 ? -20.996 4.824 -3.428 1 88.18 40 MET B CA 1
ATOM 1360 C C . MET B 1 40 ? -20.887 4.001 -2.149 1 88.18 40 MET B C 1
ATOM 1362 O O . MET B 1 40 ? -21.685 4.172 -1.226 1 88.18 40 MET B O 1
ATOM 1366 N N . THR B 1 41 ? -19.982 3.032 -2.193 1 94.13 41 THR B N 1
ATOM 1367 C CA . THR B 1 41 ? -19.748 2.189 -1.025 1 94.13 41 THR B CA 1
ATOM 1368 C C . THR B 1 41 ? -18.267 2.175 -0.657 1 94.13 41 THR B C 1
ATOM 1370 O O . THR B 1 41 ? -17.406 2.054 -1.53 1 94.13 41 THR B O 1
ATOM 1373 N N . TRP B 1 42 ? -18.002 2.395 0.562 1 95.75 42 TRP B N 1
ATOM 1374 C CA . TRP B 1 42 ? -16.668 2.12 1.087 1 95.75 42 TRP B CA 1
ATOM 1375 C C . TRP B 1 42 ? -16.463 0.623 1.292 1 95.75 42 TRP B C 1
ATOM 1377 O O . TRP B 1 42 ? -17.128 0.008 2.129 1 95.75 42 TRP B O 1
ATOM 1387 N N . LEU B 1 43 ? -15.616 0.064 0.56 1 98.06 43 LEU B N 1
ATOM 1388 C CA . LEU B 1 43 ? -15.359 -1.37 0.629 1 98.06 43 LEU B CA 1
ATOM 1389 C C . LEU B 1 43 ? -13.887 -1.646 0.915 1 98.06 43 LEU B C 1
ATOM 1391 O O . LEU B 1 43 ? -13.016 -1.265 0.128 1 98.06 43 LEU B O 1
ATOM 1395 N N . GLU B 1 44 ? -13.634 -2.33 2.051 1 98.38 44 GLU B N 1
ATOM 1396 C CA . GLU B 1 44 ? -12.288 -2.681 2.491 1 98.38 44 GLU B CA 1
ATOM 1397 C C . GLU B 1 44 ? -12.131 -4.192 2.637 1 98.38 44 GLU B C 1
ATOM 1399 O O . GLU B 1 44 ? -12.977 -4.853 3.242 1 98.38 44 GLU B O 1
ATOM 1404 N N . VAL B 1 45 ? -11.033 -4.697 2.054 1 98.78 45 VAL B N 1
ATOM 1405 C CA . VAL B 1 45 ? -10.74 -6.117 2.216 1 98.78 45 VAL B CA 1
ATOM 1406 C C . VAL B 1 45 ? -9.316 -6.294 2.738 1 98.78 45 VAL B C 1
ATOM 1408 O O . VAL B 1 45 ? -8.458 -5.434 2.524 1 98.78 45 VAL B O 1
ATOM 1411 N N . GLY B 1 46 ? -9.05 -7.336 3.454 1 98.64 46 GLY B N 1
ATOM 1412 C CA . GLY B 1 46 ? -7.728 -7.654 3.969 1 98.64 46 GLY B CA 1
ATOM 1413 C C . GLY B 1 46 ? -7.473 -9.145 4.08 1 98.64 46 GLY B C 1
ATOM 1414 O O . GLY B 1 46 ? -8.393 -9.951 3.924 1 98.64 46 GLY B O 1
ATOM 1415 N N . PRO B 1 47 ? -6.217 -9.459 4.311 1 98.28 47 PRO B N 1
ATOM 1416 C CA . PRO B 1 47 ? -5.83 -10.871 4.334 1 98.28 47 PRO B CA 1
ATOM 1417 C C . PRO B 1 47 ? -6.533 -11.658 5.438 1 98.28 47 PRO B C 1
ATOM 1419 O O . PRO B 1 47 ? -6.72 -12.871 5.314 1 98.28 47 PRO B O 1
ATOM 1422 N N . SER B 1 48 ? -6.793 -11.013 6.549 1 97.67 48 SER B N 1
ATOM 1423 C CA . SER B 1 48 ? -7.497 -11.599 7.685 1 97.67 48 SER B CA 1
ATOM 1424 C C . SER B 1 48 ? -8.131 -10.522 8.558 1 97.67 48 SER B C 1
ATOM 1426 O O . SER B 1 48 ? -7.901 -9.329 8.347 1 97.67 48 SER B O 1
ATOM 1428 N N . GLU B 1 49 ? -8.893 -10.981 9.549 1 96.43 49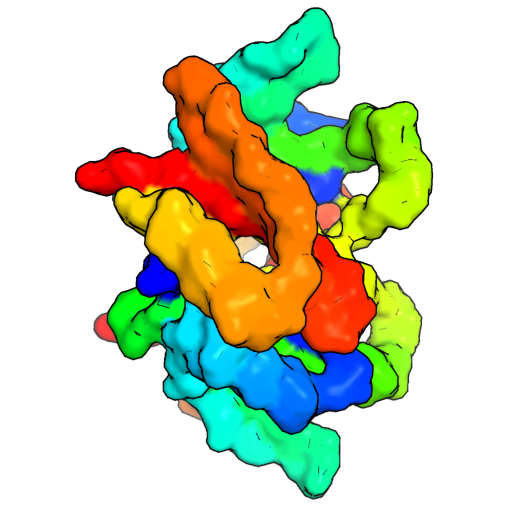 GLU B N 1
ATOM 1429 C CA . GLU B 1 49 ? -9.532 -10.046 10.469 1 96.43 49 GLU B CA 1
ATOM 1430 C C . GLU B 1 49 ? -8.496 -9.296 11.302 1 96.43 49 GLU B C 1
ATOM 1432 O O . GLU B 1 49 ? -8.715 -8.144 11.684 1 96.43 49 GLU B O 1
ATOM 1437 N N . ASP B 1 50 ? -7.334 -9.875 11.476 1 95.5 50 ASP B N 1
ATOM 1438 C CA . ASP B 1 50 ? -6.362 -9.354 12.432 1 95.5 50 ASP B CA 1
ATOM 1439 C C . ASP B 1 50 ? -5.331 -8.467 11.738 1 95.5 50 ASP B C 1
ATOM 1441 O O . ASP B 1 50 ? -4.608 -7.715 12.396 1 95.5 50 ASP B O 1
ATOM 1445 N N . GLU B 1 51 ? -5.27 -8.587 10.469 1 95.87 51 GLU B N 1
ATOM 1446 C CA . GLU B 1 51 ? -4.271 -7.797 9.756 1 95.87 51 GLU B CA 1
ATOM 1447 C C . GLU B 1 51 ? -4.694 -6.335 9.652 1 95.87 51 GLU B C 1
ATOM 1449 O O . GLU B 1 51 ? -5.86 -6.038 9.383 1 95.87 51 GLU B O 1
ATOM 1454 N N . PHE B 1 52 ? -3.781 -5.469 9.793 1 96.07 52 PHE B N 1
ATOM 1455 C CA . PHE B 1 52 ? -4.092 -4.046 9.859 1 96.07 52 PHE B CA 1
ATOM 1456 C C . PHE B 1 52 ? -4.156 -3.44 8.462 1 96.07 52 PHE B C 1
ATOM 1458 O O . PHE B 1 52 ? -5.09 -2.701 8.143 1 96.07 52 PHE B O 1
ATOM 1465 N N . THR B 1 53 ? -3.155 -3.682 7.619 1 97.98 53 THR B N 1
ATOM 1466 C CA . THR B 1 53 ? -3.108 -3.109 6.279 1 97.98 53 THR B CA 1
ATOM 1467 C C . THR B 1 53 ? -4.154 -3.758 5.377 1 97.98 53 THR B C 1
ATOM 1469 O O . THR B 1 53 ? -4.268 -4.984 5.332 1 97.98 53 THR B O 1
ATOM 1472 N N . THR B 1 54 ? -4.913 -2.893 4.652 1 98.46 54 THR B N 1
ATOM 1473 C CA . THR B 1 54 ? -6.028 -3.382 3.849 1 98.46 54 THR B CA 1
ATOM 1474 C C . THR B 1 54 ? -6.035 -2.721 2.474 1 98.46 54 THR B C 1
ATOM 1476 O O . THR B 1 54 ? -5.287 -1.771 2.232 1 98.46 54 THR B O 1
ATOM 1479 N N . PHE B 1 55 ? -6.798 -3.281 1.595 1 98.83 55 PHE B N 1
ATOM 1480 C CA . PHE B 1 55 ? -7.134 -2.65 0.324 1 98.83 55 PHE B CA 1
ATOM 1481 C C . PHE B 1 55 ? -8.496 -1.97 0.401 1 98.83 55 PHE B C 1
ATOM 1483 O O . PHE B 1 55 ? -9.465 -2.562 0.881 1 98.83 55 PHE B O 1
ATOM 1490 N N . VAL B 1 56 ? -8.545 -0.784 0.005 1 98.59 56 VAL B N 1
ATOM 1491 C CA . VAL B 1 56 ? -9.82 -0.151 -0.313 1 98.59 56 VAL B CA 1
ATOM 1492 C C . VAL B 1 56 ? -10.139 -0.344 -1.794 1 98.59 56 VAL B C 1
ATOM 1494 O O . VAL B 1 56 ? -9.359 0.059 -2.66 1 98.59 56 VAL B O 1
ATOM 1497 N N . LEU B 1 57 ? -11.23 -0.986 -2.092 1 98.68 57 LEU B N 1
ATOM 1498 C CA . LEU B 1 57 ? -11.673 -1.187 -3.467 1 98.68 57 LEU B CA 1
ATOM 1499 C C . LEU B 1 57 ? -12.615 -0.07 -3.903 1 98.68 57 LEU B C 1
ATOM 1501 O O . LEU B 1 57 ? -13.706 0.08 -3.349 1 98.68 57 LEU B O 1
ATOM 1505 N N . TYR B 1 58 ? -12.146 0.67 -4.911 1 97.65 58 TYR B N 1
ATOM 1506 C CA . TYR B 1 58 ? -12.886 1.855 -5.327 1 97.65 58 TYR B CA 1
ATOM 1507 C C . TYR B 1 58 ? -13.048 1.894 -6.842 1 97.65 58 TYR B C 1
ATOM 1509 O O . TYR B 1 58 ? -12.096 1.628 -7.581 1 97.65 58 TYR B O 1
ATOM 1517 N N . GLU B 1 59 ? -14.2 2.292 -7.307 1 96.7 59 GLU B N 1
ATOM 1518 C CA . GLU B 1 59 ? -14.453 2.277 -8.745 1 96.7 59 GLU B CA 1
ATOM 1519 C C . GLU B 1 59 ? -13.73 3.424 -9.445 1 96.7 59 GLU B C 1
ATOM 1521 O O . GLU B 1 59 ? -13.852 4.582 -9.039 1 96.7 59 GLU B O 1
ATOM 1526 N N . LYS B 1 60 ? -13.155 3.075 -10.554 1 96.45 60 LYS B N 1
ATOM 1527 C CA . LYS B 1 60 ? -12.355 4.026 -11.32 1 96.45 60 LYS B CA 1
ATOM 1528 C C . LYS B 1 60 ? -13.218 5.164 -11.856 1 96.45 60 LYS B C 1
ATOM 1530 O O . LYS B 1 60 ? -12.855 6.336 -11.734 1 96.45 60 LYS B O 1
ATOM 1535 N N . LYS B 1 61 ? -14.299 4.828 -12.453 1 94.93 61 LYS B N 1
ATOM 1536 C CA . LYS B 1 61 ? -15.175 5.811 -13.085 1 94.93 61 LYS B CA 1
ATOM 1537 C C . LYS B 1 61 ? -15.672 6.837 -12.07 1 94.93 61 LYS B C 1
ATOM 1539 O O . LYS B 1 61 ? -15.741 8.031 -12.369 1 94.93 61 LYS B O 1
ATOM 1544 N N . LEU B 1 62 ? -16.02 6.362 -10.907 1 93.9 62 LEU B N 1
ATOM 1545 C CA . LEU B 1 62 ? -16.507 7.251 -9.858 1 93.9 62 LEU B CA 1
ATOM 1546 C C . LEU B 1 62 ? -15.409 8.206 -9.402 1 93.9 62 LEU B C 1
ATOM 1548 O O . LEU B 1 62 ? -15.658 9.399 -9.213 1 93.9 62 LEU B O 1
ATOM 1552 N N . MET B 1 63 ? -14.203 7.698 -9.218 1 94.18 63 MET B N 1
ATOM 1553 C CA . MET B 1 63 ? -13.085 8.536 -8.792 1 94.18 63 MET B CA 1
ATOM 1554 C C . MET B 1 63 ? -12.769 9.597 -9.841 1 94.18 63 MET B C 1
ATOM 1556 O O . MET B 1 63 ? -12.582 10.768 -9.508 1 94.18 63 MET B O 1
ATOM 1560 N N . LYS B 1 64 ? -12.708 9.21 -11.089 1 94.86 64 LYS B N 1
ATOM 1561 C CA . LYS B 1 64 ? -12.388 10.134 -12.173 1 94.86 64 LYS B CA 1
ATOM 1562 C C . LYS B 1 64 ? -13.442 11.231 -12.289 1 94.86 64 LYS B C 1
ATOM 1564 O O . LYS B 1 64 ? -13.13 12.361 -12.671 1 94.86 64 LYS B O 1
ATOM 1569 N N . ALA B 1 65 ? -14.684 10.917 -11.984 1 93.24 65 ALA B N 1
ATOM 1570 C CA . ALA B 1 65 ? -15.752 11.914 -11.979 1 93.24 65 ALA B CA 1
ATOM 1571 C C . ALA B 1 65 ? -15.532 12.946 -10.876 1 93.24 65 ALA B C 1
ATOM 1573 O O . ALA B 1 65 ? -15.858 14.123 -11.046 1 93.24 65 ALA B O 1
ATOM 1574 N N . GLN B 1 66 ? -14.946 12.523 -9.757 1 91.51 66 GLN B N 1
ATOM 1575 C CA . GLN B 1 66 ? -14.719 13.389 -8.605 1 91.51 66 GLN B CA 1
ATOM 1576 C C . GLN B 1 66 ? -13.428 14.187 -8.762 1 91.51 66 GLN B C 1
ATOM 1578 O O . GLN B 1 66 ? -13.369 15.361 -8.391 1 91.51 66 GLN B O 1
ATOM 1583 N N . ASN B 1 67 ? -12.412 13.557 -9.246 1 93.61 67 ASN B N 1
ATOM 1584 C CA . ASN B 1 67 ? -11.083 14.126 -9.437 1 93.61 67 ASN B CA 1
ATOM 1585 C C . ASN B 1 67 ? -10.44 13.629 -10.728 1 93.61 67 ASN B C 1
ATOM 1587 O O . ASN B 1 67 ? -9.666 12.67 -10.712 1 93.61 67 ASN B O 1
ATOM 1591 N N . PRO B 1 68 ? -10.587 14.375 -11.801 1 92.55 68 PRO B N 1
ATOM 1592 C CA . PRO B 1 68 ? -10.155 13.909 -13.121 1 92.55 68 PRO B CA 1
ATOM 1593 C C . PRO B 1 68 ? -8.638 13.778 -13.233 1 92.55 68 PRO B C 1
ATOM 1595 O O . PRO B 1 68 ? -8.14 13.003 -14.054 1 92.55 68 PRO B O 1
ATOM 1598 N N . ASP B 1 69 ? -7.895 14.427 -12.449 1 92.37 69 ASP B N 1
ATOM 1599 C CA . ASP B 1 69 ? -6.441 14.47 -12.577 1 92.37 69 ASP B CA 1
ATOM 1600 C C . ASP B 1 69 ? -5.779 13.427 -11.679 1 92.37 69 ASP B C 1
ATOM 1602 O O . ASP B 1 69 ? -4.56 13.253 -11.716 1 92.37 69 ASP B O 1
ATOM 1606 N N . ILE B 1 70 ? -6.54 12.686 -10.991 1 91.43 70 ILE B N 1
ATOM 1607 C CA . ILE B 1 70 ? -6.004 11.738 -10.02 1 91.43 70 ILE B CA 1
ATOM 1608 C C . ILE B 1 70 ? -5.43 10.524 -10.747 1 91.43 70 ILE B C 1
ATOM 1610 O O . ILE B 1 70 ? -5.929 10.133 -11.806 1 91.43 70 ILE B O 1
ATOM 1614 N N . ASN B 1 71 ? -4.361 9.969 -10.191 1 95.74 71 ASN B N 1
ATOM 1615 C CA . ASN B 1 71 ? -3.817 8.716 -10.703 1 95.74 71 ASN B CA 1
ATOM 1616 C C . ASN B 1 71 ? -4.681 7.524 -10.3 1 95.74 71 ASN B C 1
ATOM 1618 O O . ASN B 1 71 ? -4.773 7.191 -9.117 1 95.74 71 ASN B O 1
ATOM 1622 N N . THR B 1 72 ? -5.278 6.864 -11.23 1 96.66 72 THR B N 1
ATOM 1623 C CA . THR B 1 72 ? -6.081 5.681 -10.939 1 96.66 72 THR B CA 1
ATOM 1624 C C . THR B 1 72 ? -5.386 4.42 -11.444 1 96.66 72 THR B C 1
ATOM 1626 O O . THR B 1 72 ? -6.005 3.357 -11.533 1 96.66 72 THR B O 1
ATOM 1629 N N . GLY B 1 73 ? -4.104 4.586 -11.853 1 96.92 73 GLY B N 1
ATOM 1630 C CA . GLY B 1 73 ? -3.334 3.42 -12.258 1 96.92 73 GLY B CA 1
ATOM 1631 C C . GLY B 1 73 ? -3.083 2.447 -11.121 1 96.92 73 GLY B C 1
ATOM 1632 O O . GLY B 1 73 ? -3.078 2.838 -9.952 1 96.92 73 GLY B O 1
ATOM 1633 N N . HIS B 1 74 ? -2.877 1.206 -11.501 1 97.79 74 HIS B N 1
ATOM 1634 C CA . HIS B 1 74 ? -2.664 0.156 -10.511 1 97.79 74 HIS B CA 1
ATOM 1635 C C . HIS B 1 74 ? -1.293 0.285 -9.857 1 97.79 74 HIS B C 1
ATOM 1637 O O . HIS B 1 74 ? -0.281 0.426 -10.548 1 97.79 74 HIS B O 1
ATOM 1643 N N . PRO B 1 75 ? -1.275 0.217 -8.529 1 97.82 75 PRO B N 1
ATOM 1644 C CA . PRO B 1 75 ? 0.012 0.307 -7.836 1 97.82 75 PRO B CA 1
ATOM 1645 C C . PRO B 1 75 ? 0.801 -0.999 -7.884 1 97.82 75 PRO B C 1
ATOM 1647 O O . PRO B 1 75 ? 0.221 -2.068 -8.09 1 97.82 75 PRO B O 1
ATOM 1650 N N . SER B 1 76 ? 2.121 -0.842 -7.69 1 97.79 76 SER B N 1
ATOM 1651 C CA . SER B 1 76 ? 2.99 -2.002 -7.525 1 97.79 76 SER B CA 1
ATOM 1652 C C . SER B 1 76 ? 2.957 -2.519 -6.091 1 97.79 76 SER B C 1
ATOM 1654 O O . SER B 1 76 ? 3.471 -1.868 -5.179 1 97.79 76 SER B O 1
ATOM 1656 N N . VAL B 1 77 ? 2.355 -3.718 -5.92 1 98.41 77 VAL B N 1
ATOM 1657 C CA . VAL B 1 77 ? 2.166 -4.281 -4.588 1 98.41 77 VAL B CA 1
ATOM 1658 C C . VAL B 1 77 ? 2.739 -5.696 -4.538 1 98.41 77 VAL B C 1
ATOM 1660 O O . VAL B 1 77 ? 2.559 -6.479 -5.474 1 98.41 77 VAL B O 1
ATOM 1663 N N . LEU B 1 78 ? 3.422 -5.954 -3.465 1 98.31 78 LEU B N 1
ATOM 1664 C CA . LEU B 1 78 ? 3.922 -7.293 -3.177 1 98.31 78 LEU B CA 1
ATOM 1665 C C . LEU B 1 78 ? 3.207 -7.893 -1.971 1 98.31 78 LEU B C 1
ATOM 1667 O O . LEU B 1 78 ? 3.196 -7.297 -0.891 1 98.31 78 LEU B O 1
ATOM 1671 N N . LEU B 1 79 ? 2.626 -9.016 -2.184 1 98.65 79 LEU B N 1
ATOM 1672 C CA . LEU B 1 79 ? 1.909 -9.748 -1.146 1 98.65 79 LEU B CA 1
ATOM 1673 C C . LEU B 1 79 ? 2.758 -10.892 -0.602 1 98.65 79 LEU B C 1
ATOM 1675 O O . LEU B 1 79 ? 3.638 -11.403 -1.298 1 98.65 79 LEU B O 1
ATOM 1679 N N . SER B 1 80 ? 2.412 -11.253 0.613 1 98.14 80 SER B N 1
ATOM 1680 C CA . SER B 1 80 ? 3.23 -12.252 1.293 1 98.14 80 SER B CA 1
ATOM 1681 C C . SER B 1 80 ? 2.412 -13.491 1.644 1 98.14 80 SER B C 1
ATOM 1683 O O . SER B 1 80 ? 1.262 -13.381 2.072 1 98.14 80 SER B O 1
ATOM 1685 N N . THR B 1 81 ? 3.045 -14.606 1.498 1 97.9 81 THR B N 1
ATOM 1686 C CA . THR B 1 81 ? 2.49 -15.884 1.93 1 97.9 81 THR B CA 1
ATOM 1687 C C . THR B 1 81 ? 3.54 -16.706 2.673 1 97.9 81 THR B C 1
ATOM 1689 O O . THR B 1 81 ? 4.741 -16.501 2.488 1 97.9 81 THR B O 1
ATOM 1692 N N . ASN B 1 82 ? 3.061 -17.645 3.564 1 95.79 82 ASN B N 1
ATOM 1693 C CA . ASN B 1 82 ? 3.983 -18.535 4.263 1 95.79 82 ASN B CA 1
ATOM 1694 C C . ASN B 1 82 ? 4.123 -19.873 3.543 1 95.79 82 ASN B C 1
ATOM 1696 O O . ASN B 1 82 ? 4.947 -20.706 3.926 1 95.79 82 ASN B O 1
ATOM 1700 N N . ASN B 1 83 ? 3.345 -20.11 2.555 1 96.1 83 ASN B N 1
ATOM 1701 C CA . ASN B 1 83 ? 3.38 -21.325 1.749 1 96.1 83 ASN B CA 1
ATOM 1702 C C . ASN B 1 83 ? 3.075 -21.034 0.283 1 96.1 83 ASN B C 1
ATOM 1704 O O . ASN B 1 83 ? 1.918 -21.089 -0.138 1 96.1 83 ASN B O 1
ATOM 1708 N N . ILE B 1 84 ? 4.084 -20.832 -0.466 1 97.58 84 ILE B N 1
ATOM 1709 C CA . ILE B 1 84 ? 3.946 -20.308 -1.82 1 97.58 84 ILE B CA 1
ATOM 1710 C C . ILE B 1 84 ? 3.365 -21.385 -2.733 1 97.58 84 ILE B C 1
ATOM 1712 O O . ILE B 1 84 ? 2.573 -21.086 -3.631 1 97.58 84 ILE B O 1
ATOM 1716 N N . ASP B 1 85 ? 3.729 -22.655 -2.51 1 97.38 85 ASP B N 1
ATOM 1717 C CA . ASP B 1 85 ? 3.2 -23.738 -3.332 1 97.38 85 ASP B CA 1
ATOM 1718 C C . ASP B 1 85 ? 1.689 -23.875 -3.153 1 97.38 85 ASP B C 1
ATOM 1720 O O . ASP B 1 85 ? 0.952 -23.996 -4.134 1 97.38 85 ASP B O 1
ATOM 1724 N N . GLU B 1 86 ? 1.314 -23.82 -1.956 1 97.97 86 GLU B N 1
ATOM 1725 C CA . GLU B 1 86 ? -0.114 -23.918 -1.67 1 97.97 86 GLU B CA 1
ATOM 1726 C C . GLU B 1 86 ? -0.877 -22.731 -2.253 1 97.97 86 GLU B C 1
ATOM 1728 O O . GLU B 1 86 ? -1.942 -22.904 -2.849 1 97.97 86 GLU B O 1
ATOM 1733 N N . THR B 1 87 ? -0.369 -21.548 -2.016 1 98.22 87 THR B N 1
ATOM 1734 C CA . THR B 1 87 ? -1.011 -20.346 -2.535 1 98.22 87 THR B CA 1
ATOM 1735 C C . THR B 1 87 ? -1.136 -20.412 -4.054 1 98.22 87 THR B C 1
ATOM 1737 O O . THR B 1 87 ? -2.201 -20.132 -4.608 1 98.22 87 THR B O 1
ATOM 1740 N N . TYR B 1 88 ? -0.094 -20.756 -4.697 1 98.48 88 TYR B N 1
ATOM 1741 C CA . TYR B 1 88 ? -0.036 -20.884 -6.149 1 98.48 88 TYR B CA 1
ATOM 1742 C C . TYR B 1 88 ? -1.091 -21.862 -6.652 1 98.48 88 TYR B C 1
ATOM 1744 O O . TYR B 1 88 ? -1.87 -21.536 -7.551 1 98.48 88 TYR B O 1
ATOM 1752 N N . ASN B 1 89 ? -1.138 -23.019 -6.095 1 98.47 89 ASN B N 1
ATOM 1753 C CA . ASN B 1 89 ? -2.057 -24.07 -6.517 1 98.47 89 ASN B CA 1
ATOM 1754 C C . ASN B 1 89 ? -3.51 -23.682 -6.258 1 98.47 89 ASN B C 1
ATOM 1756 O O . ASN B 1 89 ? -4.383 -23.94 -7.088 1 98.47 89 ASN B O 1
ATOM 1760 N N . LYS B 1 90 ? -3.764 -23.105 -5.118 1 98.36 90 LYS B N 1
ATOM 1761 C CA . LYS B 1 90 ? -5.124 -22.699 -4.775 1 98.36 90 LYS B CA 1
ATOM 1762 C C . LYS B 1 90 ? -5.65 -21.654 -5.755 1 98.36 90 LYS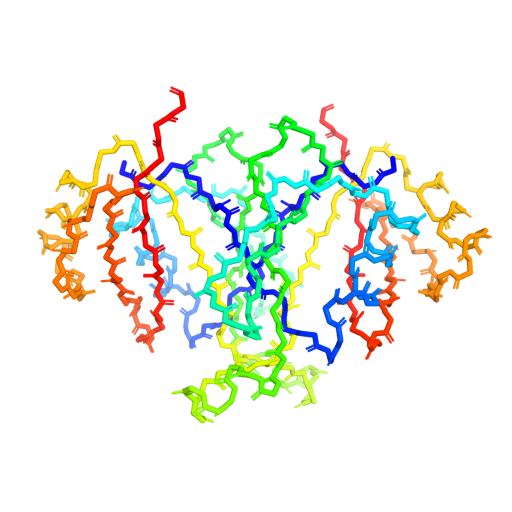 B C 1
ATOM 1764 O O . LYS B 1 90 ? -6.811 -21.709 -6.165 1 98.36 90 LYS B O 1
ATOM 1769 N N . LEU B 1 91 ? -4.805 -20.723 -6.084 1 98.6 91 LEU B N 1
ATOM 1770 C CA . LEU B 1 91 ? -5.229 -19.709 -7.044 1 98.6 91 LEU B CA 1
ATOM 1771 C C . LEU B 1 91 ? -5.517 -20.335 -8.404 1 98.6 91 LEU B C 1
ATOM 1773 O O . LEU B 1 91 ? -6.506 -19.987 -9.055 1 98.6 91 LEU B O 1
ATOM 1777 N N . LYS B 1 92 ? -4.725 -21.202 -8.805 1 98.25 92 LYS B N 1
ATOM 1778 C CA . LYS B 1 92 ? -4.942 -21.898 -10.07 1 98.25 92 LYS B CA 1
ATOM 1779 C C . LYS B 1 92 ? -6.252 -22.68 -10.05 1 98.25 92 LYS B C 1
ATOM 1781 O O . LYS B 1 92 ? -7.012 -22.653 -11.021 1 98.25 92 LYS B O 1
ATOM 1786 N N . GLU B 1 93 ? -6.403 -23.347 -8.994 1 98.09 93 GLU B N 1
ATOM 1787 C CA . GLU B 1 93 ? -7.617 -24.144 -8.844 1 98.09 93 GLU B CA 1
ATOM 1788 C C . GLU B 1 93 ? -8.865 -23.269 -8.929 1 98.09 93 GLU B C 1
ATOM 1790 O O . GLU B 1 93 ? -9.919 -23.725 -9.378 1 98.09 93 GLU B O 1
ATOM 1795 N N . LYS B 1 94 ? -8.726 -22.086 -8.48 1 98.18 94 LYS B N 1
ATOM 1796 C CA . LYS B 1 94 ? -9.836 -21.137 -8.504 1 98.18 94 LYS B CA 1
ATOM 1797 C C . LYS B 1 94 ? -9.884 -20.381 -9.829 1 98.18 94 LYS B C 1
ATOM 1799 O O . LYS B 1 94 ? -10.562 -19.358 -9.941 1 98.18 94 LYS B O 1
ATOM 1804 N N . ASN B 1 95 ? -9.037 -20.758 -10.738 1 98.01 95 ASN B N 1
ATOM 1805 C CA . ASN B 1 95 ? -9.005 -20.231 -12.098 1 98.01 95 ASN B CA 1
ATOM 1806 C C . ASN B 1 95 ? -8.53 -18.781 -12.126 1 98.01 95 ASN B C 1
ATOM 1808 O O . ASN B 1 95 ? -9.035 -17.973 -12.907 1 98.01 95 ASN B O 1
ATOM 1812 N N . VAL B 1 96 ? -7.71 -18.501 -11.264 1 98.65 96 VAL B N 1
ATOM 1813 C CA . VAL B 1 96 ? -7.017 -17.218 -11.32 1 98.65 96 VAL B CA 1
ATOM 1814 C C . VAL B 1 96 ? -5.841 -17.308 -12.29 1 98.65 96 VAL B C 1
ATOM 1816 O O . VAL B 1 96 ? -5.107 -18.298 -12.296 1 98.65 96 VAL B O 1
ATOM 1819 N N . LYS B 1 97 ? -5.714 -16.279 -13.117 1 98.8 97 LYS B N 1
ATOM 1820 C CA . LYS B 1 97 ? -4.554 -16.233 -14.002 1 98.8 97 LYS B CA 1
ATOM 1821 C C . LYS B 1 97 ? -3.266 -16.033 -13.208 1 98.8 97 LYS B C 1
ATOM 1823 O O . LYS B 1 97 ? -3.142 -15.071 -12.447 1 98.8 97 LYS B O 1
ATOM 1828 N N . VAL B 1 98 ? -2.319 -16.935 -13.407 1 98.61 98 VAL B N 1
ATOM 1829 C CA . VAL B 1 98 ? -1.03 -16.85 -12.728 1 98.61 98 VAL B CA 1
ATOM 1830 C C . VAL B 1 98 ? 0.099 -17.059 -13.735 1 98.61 98 VAL B C 1
ATOM 1832 O O . VAL B 1 98 ? -0.077 -17.754 -14.738 1 98.61 98 VAL B O 1
ATOM 1835 N N . ASP B 1 99 ? 1.152 -16.424 -13.494 1 98.55 99 ASP B N 1
ATOM 1836 C CA . ASP B 1 99 ? 2.383 -16.726 -14.219 1 98.55 99 ASP B CA 1
ATOM 1837 C C . ASP B 1 99 ? 3.148 -17.866 -13.552 1 98.55 99 ASP B C 1
ATOM 1839 O O . ASP B 1 99 ? 2.731 -18.374 -12.509 1 98.55 99 ASP B O 1
ATOM 1843 N N . GLU B 1 100 ? 4.185 -18.214 -14.212 1 98.12 100 GLU B N 1
ATOM 1844 C CA . GLU B 1 100 ? 5.004 -19.31 -13.702 1 98.12 100 GLU B CA 1
ATOM 1845 C C . GLU B 1 100 ? 5.602 -18.965 -12.341 1 98.12 100 GLU B C 1
ATOM 1847 O O . GLU B 1 100 ? 6.051 -17.838 -12.122 1 98.12 100 GLU B O 1
ATOM 1852 N N . LEU B 1 101 ? 5.576 -19.948 -11.484 1 98.18 101 LEU B N 1
ATOM 1853 C CA . LEU B 1 101 ? 6.231 -19.83 -10.186 1 98.18 101 LEU B CA 1
ATOM 1854 C C . LEU B 1 101 ? 7.747 -19.9 -10.334 1 98.18 101 LEU B C 1
ATOM 1856 O O . LEU B 1 101 ? 8.281 -20.894 -10.833 1 98.18 101 LEU B O 1
ATOM 1860 N N . MET B 1 102 ? 8.375 -18.815 -9.943 1 97.55 102 MET B N 1
ATOM 1861 C CA . MET B 1 102 ? 9.833 -18.765 -9.998 1 97.55 102 MET B CA 1
ATOM 1862 C C . MET B 1 102 ? 10.441 -19.108 -8.641 1 97.55 102 MET B C 1
ATOM 1864 O O . MET B 1 102 ? 10.201 -18.409 -7.655 1 97.55 102 MET B O 1
ATOM 1868 N N . LYS B 1 103 ? 11.263 -20.08 -8.597 1 94.98 103 LYS B N 1
ATOM 1869 C CA . LYS B 1 103 ? 11.976 -20.481 -7.387 1 94.98 103 LYS B CA 1
ATOM 1870 C C . LYS B 1 103 ? 13.457 -20.126 -7.479 1 94.98 103 LYS B C 1
ATOM 1872 O O . LYS B 1 103 ? 14.174 -20.649 -8.334 1 94.98 103 LYS B O 1
ATOM 1877 N N . MET B 1 104 ? 13.835 -19.197 -6.637 1 91.45 104 MET B N 1
ATOM 1878 C CA . MET B 1 104 ? 15.22 -18.736 -6.602 1 91.45 104 MET B CA 1
ATOM 1879 C C . MET B 1 104 ? 15.854 -19.021 -5.245 1 91.45 104 MET B C 1
ATOM 1881 O O . MET B 1 104 ? 15.149 -19.265 -4.264 1 91.45 104 MET B O 1
ATOM 1885 N N . PRO B 1 105 ? 17.148 -18.999 -5.181 1 87.65 105 PRO B N 1
ATOM 1886 C CA . PRO B 1 105 ? 17.838 -19.249 -3.913 1 87.65 105 PRO B CA 1
ATOM 1887 C C . PRO B 1 105 ? 17.428 -18.27 -2.815 1 87.65 105 PRO B C 1
ATOM 1889 O O . PRO B 1 105 ? 17.395 -18.636 -1.637 1 87.65 105 PRO B O 1
ATOM 1892 N N . TYR B 1 106 ? 17.063 -17.095 -3.145 1 83.7 106 TYR B N 1
ATOM 1893 C CA . TYR B 1 106 ? 16.779 -16.079 -2.138 1 83.7 106 TYR B CA 1
ATOM 1894 C C . TYR B 1 106 ? 15.28 -15.966 -1.885 1 83.7 106 TYR B C 1
ATOM 1896 O O . TYR B 1 106 ? 14.842 -15.16 -1.061 1 83.7 106 TYR B O 1
ATOM 1904 N N . GLY B 1 107 ? 14.518 -16.773 -2.588 1 89.68 107 GLY B N 1
ATOM 1905 C CA . GLY B 1 107 ? 13.086 -16.776 -2.339 1 89.68 107 GLY B CA 1
ATOM 1906 C C . GLY B 1 107 ? 12.27 -17.198 -3.546 1 89.68 107 GLY B C 1
ATOM 1907 O O . GLY B 1 107 ? 12.819 -17.406 -4.63 1 89.68 107 GLY B O 1
ATOM 1908 N N . SER B 1 108 ? 11.048 -17.419 -3.372 1 96.63 108 SER B N 1
ATOM 1909 C CA . SER B 1 108 ? 10.098 -17.798 -4.413 1 96.63 108 SER B CA 1
ATOM 1910 C C . SER B 1 108 ? 9.06 -16.704 -4.64 1 96.63 108 SER B C 1
ATOM 1912 O O . SER B 1 108 ? 8.607 -16.064 -3.689 1 96.63 108 SER B O 1
ATOM 1914 N N . ILE B 1 109 ? 8.75 -16.567 -5.945 1 97.76 109 ILE B N 1
ATOM 1915 C CA . ILE B 1 109 ? 7.821 -15.497 -6.29 1 97.76 109 ILE B CA 1
ATOM 1916 C C . ILE B 1 109 ? 6.981 -15.912 -7.495 1 97.76 109 ILE B C 1
ATOM 1918 O O . ILE B 1 109 ? 7.437 -16.683 -8.343 1 97.76 109 ILE B O 1
ATOM 1922 N N . PHE B 1 110 ? 5.766 -15.401 -7.554 1 98.35 110 PHE B N 1
ATOM 1923 C CA . PHE B 1 110 ? 4.971 -15.484 -8.774 1 98.35 110 PHE B CA 1
ATOM 1924 C C . PHE B 1 110 ? 4.023 -14.296 -8.884 1 98.35 110 PHE B C 1
ATOM 1926 O O . PHE B 1 110 ? 3.891 -13.511 -7.942 1 98.35 110 PHE B O 1
ATOM 1933 N N . THR B 1 111 ? 3.448 -14.206 -10.056 1 98.58 111 THR B N 1
ATOM 1934 C CA . THR B 1 111 ? 2.496 -13.138 -10.343 1 98.58 111 THR B CA 1
ATOM 1935 C C . THR B 1 111 ? 1.099 -13.707 -10.572 1 98.58 111 THR B C 1
ATOM 1937 O O . THR B 1 111 ? 0.946 -14.76 -11.194 1 98.58 111 THR B O 1
ATOM 1940 N N . PHE B 1 112 ? 0.107 -12.959 -10.065 1 98.78 112 PHE B N 1
ATOM 1941 C CA . PHE B 1 112 ? -1.261 -13.258 -10.473 1 98.78 112 PHE B CA 1
ATOM 1942 C C . PHE B 1 112 ? -1.988 -11.988 -10.9 1 98.78 112 PHE B C 1
ATOM 1944 O O . PHE B 1 112 ? -1.483 -10.881 -10.702 1 98.78 112 PHE B O 1
ATOM 1951 N N . TYR B 1 113 ? -3.153 -12.205 -11.537 1 98.78 113 TYR B N 1
ATOM 1952 C CA . TYR B 1 113 ? -3.919 -11.098 -12.097 1 98.78 113 TYR B CA 1
ATOM 1953 C C . TYR B 1 113 ? -5.344 -11.092 -11.558 1 98.78 113 TYR B C 1
ATOM 1955 O O . TYR B 1 113 ? -5.994 -12.138 -11.491 1 98.78 113 TYR B O 1
ATOM 1963 N N . ASP B 1 114 ? -5.769 -9.911 -11.177 1 98.67 114 ASP B N 1
ATOM 1964 C CA . ASP B 1 114 ? -7.14 -9.835 -10.681 1 98.67 114 ASP B CA 1
ATOM 1965 C C . ASP B 1 114 ? -8.14 -9.799 -11.835 1 98.67 114 ASP B C 1
ATOM 1967 O O . ASP B 1 114 ? -7.767 -9.996 -12.993 1 98.67 114 ASP B O 1
ATOM 1971 N N . GLN B 1 115 ? -9.404 -9.551 -11.593 1 98.43 115 GLN B N 1
ATOM 1972 C CA . GLN B 1 115 ? -10.496 -9.621 -12.558 1 98.43 115 GLN B CA 1
ATOM 1973 C C . GLN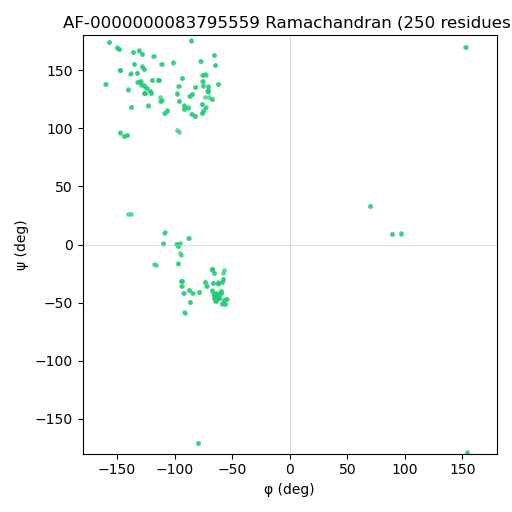 B 1 115 ? -10.37 -8.526 -13.613 1 98.43 115 GLN B C 1
ATOM 1975 O O . GLN B 1 115 ? -10.972 -8.616 -14.685 1 98.43 115 GLN B O 1
ATOM 1980 N N 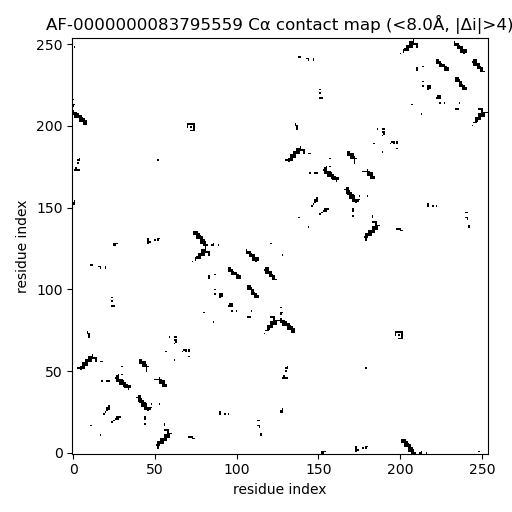. ASP B 1 116 ? -9.626 -7.47 -13.284 1 98.43 116 ASP B N 1
ATOM 1981 C CA . ASP B 1 116 ? -9.421 -6.376 -14.228 1 98.43 116 ASP B CA 1
ATOM 1982 C C . ASP B 1 116 ? -8.099 -6.535 -14.975 1 98.43 116 ASP B C 1
ATOM 1984 O O . ASP B 1 116 ? -7.71 -5.662 -15.754 1 98.43 116 ASP B O 1
ATOM 1988 N N . GLY B 1 117 ? -7.359 -7.62 -14.618 1 98.16 117 GLY B N 1
ATOM 1989 C CA . GLY B 1 117 ? -6.085 -7.861 -15.276 1 98.16 117 GLY B CA 1
ATOM 1990 C C . GLY B 1 117 ? -4.92 -7.172 -14.592 1 98.16 117 GLY B C 1
ATOM 1991 O O . GLY B 1 117 ? -3.827 -7.082 -15.156 1 98.16 117 GLY B O 1
ATOM 1992 N N . ASN B 1 118 ? -5.133 -6.631 -13.449 1 97.92 118 ASN B N 1
ATOM 1993 C CA . ASN B 1 118 ? -4.046 -5.999 -12.709 1 97.92 118 ASN B CA 1
ATOM 1994 C C . ASN B 1 118 ? -3.091 -7.035 -12.123 1 97.92 118 ASN B C 1
ATOM 1996 O O . ASN B 1 118 ? -3.526 -8.073 -11.621 1 97.92 118 ASN B O 1
ATOM 2000 N N . GLN B 1 119 ? -1.912 -6.679 -12.082 1 97.91 119 GLN B N 1
ATOM 2001 C CA . GLN B 1 119 ? -0.861 -7.607 -11.677 1 97.91 119 GLN B CA 1
ATOM 2002 C C . GLN B 1 119 ? -0.522 -7.441 -10.198 1 97.91 119 GLN B C 1
ATOM 2004 O O . GLN B 1 119 ? -0.405 -6.318 -9.704 1 97.91 119 GLN B O 1
ATOM 2009 N N . TYR B 1 120 ? -0.359 -8.576 -9.482 1 98.62 120 TYR B N 1
ATOM 2010 C CA . TYR B 1 120 ? 0.114 -8.625 -8.103 1 98.62 120 TYR B CA 1
ATOM 2011 C C . TYR B 1 120 ? 1.257 -9.622 -7.953 1 98.62 120 TYR B C 1
ATOM 2013 O O . TYR B 1 120 ? 1.201 -10.727 -8.497 1 98.62 120 TYR B O 1
ATOM 2021 N N . LEU B 1 121 ? 2.245 -9.209 -7.219 1 98.45 121 LEU B N 1
ATOM 2022 C CA . LEU B 1 121 ? 3.326 -10.137 -6.903 1 98.45 121 LEU B CA 1
ATOM 2023 C C . LEU B 1 121 ? 3.072 -10.833 -5.57 1 98.45 121 LEU B C 1
ATOM 2025 O O . LEU B 1 121 ? 2.563 -10.217 -4.631 1 98.45 121 LEU B O 1
ATOM 2029 N N . VAL B 1 122 ? 3.448 -12.1 -5.516 1 98.51 122 VAL B N 1
ATOM 2030 C CA . VAL B 1 122 ? 3.373 -12.87 -4.279 1 98.51 122 VAL B CA 1
ATOM 2031 C C . VAL B 1 122 ? 4.737 -13.48 -3.967 1 98.51 122 VAL B C 1
ATOM 2033 O O . VAL B 1 122 ? 5.361 -14.099 -4.833 1 98.51 122 VAL B O 1
ATOM 2036 N N . ARG B 1 123 ? 5.109 -13.279 -2.816 1 97.92 123 ARG B N 1
ATOM 2037 C CA . ARG B 1 123 ? 6.391 -13.822 -2.377 1 97.92 123 ARG B CA 1
ATOM 2038 C C . ARG B 1 123 ? 6.235 -14.615 -1.084 1 97.92 123 ARG B C 1
ATOM 2040 O O . ARG B 1 123 ? 5.381 -14.298 -0.253 1 97.92 123 ARG B O 1
ATOM 2047 N N . GLU B 1 124 ? 7.172 -15.572 -0.939 1 97.07 124 GLU B N 1
ATOM 2048 C CA . GLU B 1 124 ? 7.191 -16.341 0.302 1 97.07 124 GLU B CA 1
ATOM 2049 C C . GLU B 1 124 ? 8.057 -15.661 1.359 1 97.07 124 GLU B C 1
ATOM 2051 O O . GLU B 1 124 ? 9.228 -15.363 1.111 1 97.07 124 GLU B O 1
ATOM 2056 N N . ASP B 1 125 ? 7.394 -15.343 2.375 1 90.45 125 ASP B N 1
ATOM 2057 C CA . ASP B 1 125 ? 8.133 -14.805 3.514 1 90.45 125 ASP B CA 1
ATOM 2058 C C . ASP B 1 125 ? 8.081 -15.762 4.703 1 90.45 125 ASP B C 1
ATOM 2060 O O . ASP B 1 125 ? 7.071 -16.434 4.923 1 90.45 125 ASP B O 1
ATOM 2064 N N . ARG B 1 126 ? 9.32 -16.112 5.258 1 73.09 126 ARG B N 1
ATOM 2065 C CA . ARG B 1 126 ? 9.402 -17 6.413 1 73.09 126 ARG B CA 1
ATOM 2066 C C . ARG B 1 126 ? 9.551 -16.205 7.706 1 73.09 126 ARG B C 1
ATOM 2068 O O . ARG B 1 126 ? 10.334 -15.255 7.77 1 73.09 126 ARG B O 1
ATOM 2075 N N . TYR B 1 127 ? 8.395 -15.956 8.505 1 60.95 127 TYR B N 1
ATOM 2076 C CA . TYR B 1 127 ? 8.402 -15.217 9.763 1 60.95 127 TYR B CA 1
ATOM 2077 C C . TYR B 1 127 ? 8.896 -16.093 10.908 1 60.95 127 TYR B C 1
ATOM 2079 O O . TYR B 1 127 ? 8.767 -17.318 10.86 1 60.95 127 TYR B O 1
#

Solvent-accessible surface area (backbone atoms only — not comparable to full-atom values): 13928 Å² total; per-residue (Å²): 95,53,62,41,66,31,35,37,57,43,57,32,91,46,55,67,62,48,50,48,45,41,38,72,50,58,52,29,37,82,75,44,78,43,77,77,53,99,87,38,61,47,37,29,36,20,44,38,93,82,50,73,44,30,38,33,48,38,40,41,70,61,46,42,73,75,40,73,84,58,67,66,65,70,59,54,42,36,31,25,18,81,45,54,70,60,36,53,51,49,31,46,74,59,70,42,55,61,54,74,76,44,80,49,97,91,43,39,39,35,38,36,38,52,98,86,63,48,68,38,39,38,33,48,48,90,130,95,54,62,41,66,32,36,38,56,44,56,32,92,47,54,67,63,47,51,48,44,42,39,71,49,58,51,28,37,81,76,44,78,42,78,76,51,100,86,40,61,47,36,28,35,18,44,39,91,82,50,72,45,30,38,33,48,37,40,41,70,62,47,42,74,76,41,73,84,58,67,65,65,69,59,57,41,35,31,26,18,80,45,53,68,58,34,54,49,50,29,46,74,57,68,42,56,61,54,75,76,43,81,48,96,91,42,38,39,35,39,36,37,52,98,86,64,49,68,37,37,38,33,49,48,91,130

Foldseek 3Di:
DDDDQAEDEAADADQVLQVCQCCPQQNWDWQDWADPDDPDIFTWTGNDNPDGYIYTYHYPVVVCVVPVPDDNDGDAEEAEDQDVVVSVVSNVVSVWAWDDWDQDPVWIKIWTATPRGDIYMYTYDHD/DDDDQAEDEAADADQVLQVCQCCPQQNWDWQDWADPDPPFIFTWTGNDNPDGYIYTYHYPVVVCVVPVPDDNDGDAEEAEDQDVVVSVVSNVVSVWAWDDWDDDPVWIKIWTATPRGDIYMYTYDHD

Secondary structure (DSSP, 8-state):
-EEEEEEEEEEES-HHHHHHIIIIII--EEEEEEEEETTEEEEEEESSSS---EEEEEEHHHHHHH-TTS--SPP-EEEEES-HHHHHHHHHHTT--B-PPEEETTEEEEEEE-TT--EEEEEE---/-EEEEEEEEEEES-HHHHHHIIIIII--EEEEEEEEETTEEEEEEESSSS---EEEEEEHHHHHHH-TTS--SPP-EEEEES-HHHHHHHHHHTT--B-PPEEETTEEEEEEE-TT--EEEEEE---

Organism: NCBI:txid182773

InterPro domains:
  IPR004360 Glyoxalase/fosfomycin resistance/dioxygenase domain [PF00903] (4-119)
  IPR029068 Glyoxalase/Bleomycin resistance protein/Dihydroxybiphenyl dioxygenase [G3DSA:3.10.180.10] (1-126)
  IPR029068 Glyoxalase/Bleomycin resistance protein/Dihydroxybiphenyl dioxygenase [SSF54593] (1-124)
  IPR037523 Vicinal oxygen chelate (VOC), core domain [PS51819] (4-125)

Sequence (254 aa):
MINKIGKITIYVENQEKAKEFWTEKVGFVVKAENPMGPNMTWLEVGPSEDEFTTFVLYEKKLMKAQNPDINTGHPSVLLSTNNIDETYNKLKEKNVKVDELMKMPYGSIFTFYDQDGNQYLVREDRYMINKIGKITIYVENQEKAKEFWTEKVGFVVKAENPMGPNMTWLEVGPSEDEFTTFVLYEKKLMKAQNPDINTGHPSVLLSTNNIDETYNKLKEKNVKVDELMKMPYGSIFTFYDQDGNQYLVREDRY